Protein AF-A0A0V1KJE4-F1 (afdb_monomer_lite)

Foldseek 3Di:
DDDDFLLRVLCCCAPPVLVVVLVVCVDDPNDLVVLVVVLVVSVCVNCVSLVNNVLPFDSLLQCDCLLLPGSNHPRSSLSNVQVNLLVLLVQCVDPDPVSNVVSVVVCVVVVHDSDPPVSVVVSVVVNVVSLVVLCPDPLVVPSNVSHNDCVLSVVSPPPPRCRNPVSQSNCVSRVRHPQLCSVCVVHPDDNDDPVRVVVVPD

Structure (mmCIF, N/CA/C/O backbone):
data_AF-A0A0V1KJE4-F1
#
_entry.id   AF-A0A0V1KJE4-F1
#
loop_
_atom_site.group_PDB
_atom_site.id
_atom_site.type_symbol
_atom_site.label_atom_id
_atom_site.label_alt_id
_atom_site.label_comp_id
_atom_site.label_asym_id
_atom_site.label_entity_id
_atom_site.label_seq_id
_atom_site.pdbx_PDB_ins_code
_atom_site.Cartn_x
_atom_site.Cartn_y
_atom_site.Cartn_z
_atom_site.occupancy
_atom_site.B_iso_or_equiv
_atom_site.auth_seq_id
_atom_site.auth_comp_id
_atom_site.auth_asym_id
_atom_site.auth_atom_id
_atom_site.pdbx_PDB_model_num
ATOM 1 N N . MET A 1 1 ? 28.158 -10.357 2.793 1.00 42.16 1 MET A N 1
ATOM 2 C CA . MET A 1 1 ? 26.773 -10.685 2.379 1.00 42.16 1 MET A CA 1
ATOM 3 C C . MET A 1 1 ? 26.525 -10.113 0.990 1.00 42.16 1 MET A C 1
ATOM 5 O O . MET A 1 1 ? 26.876 -8.955 0.790 1.00 42.16 1 MET A O 1
ATOM 9 N N . PRO A 1 2 ? 25.980 -10.884 0.034 1.00 67.38 2 PRO A N 1
ATOM 10 C CA . PRO A 1 2 ? 25.619 -10.357 -1.281 1.00 67.38 2 PRO A CA 1
ATOM 11 C C . PRO A 1 2 ? 24.472 -9.328 -1.179 1.00 67.38 2 PRO A C 1
ATOM 13 O O . PRO A 1 2 ? 23.643 -9.427 -0.270 1.00 67.38 2 PRO A O 1
ATOM 16 N N . PRO A 1 3 ? 24.413 -8.331 -2.080 1.00 81.31 3 PRO A N 1
ATOM 17 C CA . PRO A 1 3 ? 23.385 -7.294 -2.049 1.00 81.31 3 PRO A CA 1
ATOM 18 C C . PRO A 1 3 ? 21.998 -7.863 -2.383 1.00 81.31 3 PRO A C 1
ATOM 20 O O . PRO A 1 3 ? 21.844 -8.652 -3.315 1.00 81.31 3 PRO A O 1
ATOM 23 N N . LEU A 1 4 ? 20.975 -7.429 -1.638 1.00 86.38 4 LEU A N 1
ATOM 24 C CA . LEU A 1 4 ? 19.585 -7.854 -1.844 1.00 86.38 4 LEU A CA 1
ATOM 25 C C . LEU A 1 4 ? 19.048 -7.427 -3.216 1.00 86.38 4 LEU A C 1
ATOM 27 O O . LEU A 1 4 ? 19.250 -6.284 -3.647 1.00 86.38 4 LEU A O 1
ATOM 31 N N . LYS A 1 5 ? 18.286 -8.319 -3.857 1.00 88.12 5 LYS A N 1
ATOM 32 C CA . LYS A 1 5 ? 17.622 -8.050 -5.140 1.00 88.12 5 LYS A CA 1
ATOM 33 C C . LYS A 1 5 ? 16.445 -7.078 -4.974 1.00 88.12 5 LYS A C 1
ATOM 35 O O . LYS A 1 5 ? 15.861 -7.004 -3.889 1.00 88.12 5 LYS A O 1
ATOM 40 N N . PRO A 1 6 ? 16.063 -6.338 -6.033 1.00 89.00 6 PRO A N 1
ATOM 41 C CA . PRO A 1 6 ? 14.936 -5.408 -5.991 1.00 89.00 6 PRO A CA 1
ATOM 42 C C . PRO A 1 6 ? 13.628 -6.049 -5.511 1.00 89.00 6 PRO A C 1
ATOM 44 O O . PRO A 1 6 ? 12.996 -5.490 -4.615 1.00 89.00 6 PRO A O 1
ATOM 47 N N . GLU A 1 7 ? 13.253 -7.233 -6.021 1.00 89.50 7 GLU A N 1
ATOM 48 C CA . GLU A 1 7 ? 12.038 -7.924 -5.565 1.00 89.50 7 GLU A CA 1
ATOM 49 C C . GLU A 1 7 ? 12.080 -8.253 -4.068 1.00 89.50 7 GLU A C 1
ATOM 51 O O . GLU A 1 7 ? 11.115 -7.997 -3.349 1.00 89.50 7 GLU A O 1
ATOM 56 N N . GLN A 1 8 ? 13.223 -8.736 -3.572 1.00 89.62 8 GLN A N 1
ATOM 57 C CA . GLN A 1 8 ? 13.404 -9.102 -2.168 1.00 89.62 8 GLN A CA 1
ATOM 58 C C . GLN A 1 8 ? 13.241 -7.880 -1.267 1.00 89.62 8 GLN A C 1
ATOM 60 O O . GLN A 1 8 ? 12.558 -7.945 -0.250 1.00 89.62 8 GLN A O 1
ATOM 65 N N . LYS A 1 9 ? 13.812 -6.739 -1.662 1.00 91.06 9 LYS A N 1
ATOM 66 C CA . LYS A 1 9 ? 13.665 -5.487 -0.916 1.00 91.06 9 LYS A CA 1
ATOM 67 C C . LYS A 1 9 ? 12.204 -5.019 -0.866 1.00 91.06 9 LYS A C 1
ATOM 69 O O . LYS A 1 9 ? 11.742 -4.626 0.201 1.00 91.06 9 LYS A O 1
ATOM 74 N N . VAL A 1 10 ? 11.460 -5.085 -1.977 1.00 91.19 10 VAL A N 1
ATOM 75 C CA . VAL A 1 10 ? 10.027 -4.717 -2.000 1.00 91.19 10 VAL A CA 1
ATOM 76 C C . VAL A 1 10 ? 9.205 -5.653 -1.113 1.00 91.19 10 VAL A C 1
ATOM 78 O O . VAL A 1 10 ? 8.351 -5.190 -0.355 1.00 91.19 10 VAL A O 1
ATOM 81 N N . VAL A 1 11 ? 9.493 -6.957 -1.150 1.00 91.38 11 VAL A N 1
ATOM 82 C CA . VAL A 1 11 ? 8.862 -7.935 -0.255 1.00 91.38 11 VAL A CA 1
ATOM 83 C C . VAL A 1 11 ? 9.152 -7.585 1.202 1.00 91.38 11 VAL A C 1
ATOM 85 O O . VAL A 1 11 ? 8.205 -7.483 1.973 1.00 91.38 11 VAL A O 1
ATOM 88 N N . LEU A 1 12 ? 10.410 -7.308 1.566 1.00 92.50 12 LEU A N 1
ATOM 89 C CA . LEU A 1 12 ? 10.783 -6.933 2.934 1.00 92.50 12 LEU A CA 1
ATOM 90 C C . LEU A 1 12 ? 10.065 -5.666 3.417 1.00 92.50 12 LEU A C 1
ATOM 92 O O . LEU A 1 12 ? 9.622 -5.608 4.568 1.00 92.50 12 LEU A O 1
ATOM 96 N N . ILE A 1 13 ? 9.916 -4.664 2.543 1.00 93.94 13 ILE A N 1
ATOM 97 C CA . ILE A 1 13 ? 9.155 -3.450 2.855 1.00 93.94 13 ILE A CA 1
ATOM 98 C C . ILE A 1 13 ? 7.710 -3.817 3.208 1.00 93.94 13 ILE A C 1
ATOM 100 O O . ILE A 1 13 ? 7.197 -3.402 4.247 1.00 93.94 13 ILE A O 1
ATOM 104 N N . ARG A 1 14 ? 7.066 -4.632 2.371 1.00 93.19 14 ARG A N 1
ATOM 105 C CA . ARG A 1 14 ? 5.663 -5.022 2.535 1.00 93.19 14 ARG A CA 1
ATOM 106 C C . ARG A 1 14 ? 5.422 -5.945 3.732 1.00 93.19 14 ARG A C 1
ATOM 108 O O . ARG A 1 14 ? 4.435 -5.755 4.434 1.00 93.19 14 ARG A O 1
ATOM 115 N N . SER A 1 15 ? 6.273 -6.949 3.950 1.00 92.81 15 SER A N 1
ATOM 116 C CA . SER A 1 15 ? 6.044 -8.007 4.946 1.00 92.81 15 SER A CA 1
ATOM 117 C C . SER A 1 15 ? 6.659 -7.729 6.315 1.00 92.81 15 SER A C 1
ATOM 119 O O . SER A 1 15 ? 6.212 -8.323 7.294 1.00 92.81 15 SER A O 1
ATOM 121 N N . HIS A 1 16 ? 7.658 -6.844 6.416 1.00 94.25 16 HIS A N 1
ATOM 122 C CA . HIS A 1 16 ? 8.346 -6.578 7.685 1.00 94.25 16 HIS A CA 1
ATOM 123 C C . HIS A 1 16 ? 8.376 -5.099 8.065 1.00 94.25 16 HIS A C 1
ATOM 125 O O . HIS A 1 16 ? 8.033 -4.771 9.199 1.00 94.25 16 HIS A O 1
ATOM 131 N N . LEU A 1 17 ? 8.765 -4.200 7.153 1.00 95.25 17 LEU A N 1
ATOM 132 C CA . LEU A 1 17 ? 8.902 -2.777 7.489 1.00 95.25 17 LEU A CA 1
ATOM 133 C C . LEU A 1 17 ? 7.543 -2.125 7.764 1.00 95.25 17 LEU A C 1
ATOM 135 O O . LEU A 1 17 ? 7.339 -1.575 8.843 1.00 95.25 17 LEU A O 1
ATOM 139 N N . ILE A 1 18 ? 6.614 -2.202 6.806 1.00 95.25 18 ILE A N 1
ATOM 140 C CA . ILE A 1 18 ? 5.291 -1.580 6.926 1.00 95.25 18 ILE A CA 1
ATOM 141 C C . ILE A 1 18 ? 4.536 -2.121 8.148 1.00 95.25 18 ILE A C 1
ATOM 143 O O . ILE A 1 18 ? 4.075 -1.295 8.930 1.00 95.25 18 ILE A O 1
ATOM 147 N N . PRO A 1 19 ? 4.462 -3.442 8.409 1.00 94.38 19 PRO A N 1
ATOM 148 C CA . PRO A 1 19 ? 3.802 -3.952 9.612 1.00 94.38 19 PRO A CA 1
ATOM 149 C C . PRO A 1 19 ? 4.413 -3.444 10.926 1.00 94.38 19 PRO A C 1
ATOM 151 O O . PRO A 1 19 ? 3.680 -3.139 11.866 1.00 94.38 19 PRO A O 1
ATOM 154 N N . ARG A 1 20 ? 5.744 -3.292 11.001 1.00 92.94 20 ARG A N 1
ATOM 155 C CA . ARG A 1 20 ? 6.407 -2.704 12.180 1.00 92.94 20 ARG A CA 1
ATOM 156 C C . ARG A 1 20 ? 6.037 -1.236 12.369 1.00 92.94 20 ARG A C 1
ATOM 158 O O . ARG A 1 20 ? 5.761 -0.823 13.492 1.00 92.94 20 ARG A O 1
ATOM 165 N N . LEU A 1 21 ? 6.000 -0.466 11.284 1.00 91.94 21 LEU A N 1
ATOM 166 C CA . LEU A 1 21 ? 5.568 0.931 11.327 1.00 91.94 21 LEU A CA 1
ATOM 167 C C . LEU A 1 21 ? 4.092 1.034 11.716 1.00 91.94 21 LEU A C 1
ATOM 169 O O . LEU A 1 21 ? 3.758 1.819 12.591 1.00 91.94 21 LEU A O 1
ATOM 173 N N . GLN A 1 22 ? 3.221 0.205 11.139 1.00 91.62 22 GLN A N 1
ATOM 174 C CA . GLN A 1 22 ? 1.806 0.127 11.512 1.00 91.62 22 GLN A CA 1
ATOM 175 C C . GLN A 1 22 ? 1.644 -0.080 13.019 1.00 91.62 22 GLN A C 1
ATOM 177 O O . GLN A 1 22 ? 0.933 0.685 13.659 1.00 91.62 22 GLN A O 1
ATOM 182 N N . PHE A 1 23 ? 2.386 -1.024 13.605 1.00 89.38 23 PHE A N 1
ATOM 183 C CA . PHE A 1 23 ? 2.380 -1.232 15.052 1.00 89.38 23 PHE A CA 1
ATOM 184 C C . PHE A 1 23 ? 2.802 0.020 15.841 1.00 89.38 23 PHE A C 1
ATOM 186 O O . PHE A 1 23 ? 2.132 0.391 16.801 1.00 89.38 23 PHE A O 1
ATOM 193 N N . GLN A 1 24 ? 3.863 0.717 15.424 1.00 87.44 24 GLN A N 1
ATOM 194 C CA . GLN A 1 24 ? 4.275 1.975 16.065 1.00 87.44 24 GLN A CA 1
ATOM 195 C C . GLN A 1 24 ? 3.184 3.053 15.967 1.00 87.44 24 GLN A C 1
ATOM 197 O O . GLN A 1 24 ? 2.894 3.732 16.951 1.00 87.44 24 GLN A O 1
ATOM 202 N N . PHE A 1 25 ? 2.524 3.154 14.812 1.00 86.69 25 PHE A N 1
ATOM 203 C CA . PHE A 1 25 ? 1.416 4.074 14.548 1.00 86.69 25 PHE A CA 1
ATOM 204 C C . PHE A 1 25 ? 0.086 3.681 15.229 1.00 86.69 25 PHE A C 1
ATOM 206 O O . PHE A 1 25 ? -0.899 4.404 15.095 1.00 86.69 25 PHE A O 1
ATOM 213 N N . LEU A 1 26 ? 0.030 2.584 15.992 1.00 80.75 26 LEU A N 1
ATOM 214 C CA . LEU A 1 26 ? -1.098 2.297 16.890 1.00 80.75 26 LEU A CA 1
ATOM 215 C C . LEU A 1 26 ? -0.956 2.990 18.253 1.00 80.75 26 LEU A C 1
ATOM 217 O O . LEU A 1 26 ? -1.946 3.122 18.974 1.00 80.75 26 LEU A O 1
ATOM 221 N N . THR A 1 27 ? 0.250 3.435 18.616 1.00 73.12 27 THR A N 1
ATOM 222 C CA . THR A 1 27 ? 0.503 4.117 19.894 1.00 73.12 27 THR A CA 1
ATOM 223 C C . THR A 1 27 ? 0.084 5.595 19.850 1.00 73.12 27 THR A C 1
ATOM 225 O O . THR A 1 27 ? -0.057 6.191 18.782 1.00 73.12 27 THR A O 1
ATOM 228 N N . ALA A 1 28 ? -0.192 6.174 21.023 1.00 55.31 28 ALA A N 1
ATOM 229 C CA . ALA A 1 28 ? -1.089 7.318 21.242 1.00 55.31 28 ALA A CA 1
ATOM 230 C C . ALA A 1 28 ? -0.717 8.677 20.592 1.00 55.31 28 ALA A C 1
ATOM 232 O O . ALA A 1 28 ? -1.477 9.631 20.743 1.00 55.31 28 ALA A O 1
ATOM 233 N N . GLU A 1 29 ? 0.364 8.775 19.814 1.00 58.84 29 GLU A N 1
ATOM 234 C CA . GLU A 1 29 ? 0.796 10.009 19.124 1.00 58.84 29 GLU A CA 1
ATOM 235 C C . GLU A 1 29 ? 0.975 9.846 17.603 1.00 58.84 29 GLU A C 1
ATOM 237 O O . GLU A 1 29 ? 1.780 10.527 16.947 1.00 58.84 29 GLU A O 1
ATOM 242 N N . ALA A 1 30 ? 0.229 8.913 17.022 1.00 63.91 30 ALA A N 1
ATOM 243 C CA . ALA A 1 30 ? 0.189 8.680 15.590 1.00 63.91 30 ALA A CA 1
ATOM 244 C C . ALA A 1 30 ? -0.546 9.812 14.851 1.00 63.91 30 ALA A C 1
ATOM 246 O O . ALA A 1 30 ? -1.755 9.767 14.633 1.00 63.91 30 ALA A O 1
ATOM 247 N N . ASP A 1 31 ? 0.201 10.841 14.455 1.00 78.56 31 ASP A N 1
ATOM 248 C CA . ASP A 1 31 ? -0.298 11.906 13.586 1.00 78.56 31 ASP A CA 1
ATOM 249 C C . ASP A 1 31 ? -0.386 11.418 12.128 1.00 78.56 31 ASP A C 1
ATOM 251 O O . ASP A 1 31 ? 0.579 10.895 11.559 1.00 78.56 31 ASP A O 1
ATOM 255 N N . SER A 1 32 ? -1.536 11.664 11.500 1.00 83.88 32 SER A N 1
ATOM 256 C CA . SER A 1 32 ? -1.761 11.524 10.058 1.00 83.88 32 SER A CA 1
ATOM 257 C C . SER A 1 32 ? -0.655 12.160 9.200 1.00 83.88 32 SER A C 1
ATOM 259 O O . SER A 1 32 ? -0.288 11.605 8.162 1.00 83.88 32 SER A O 1
ATOM 261 N N . ARG A 1 33 ? -0.059 13.279 9.640 1.00 89.06 33 ARG A N 1
ATOM 262 C CA . ARG A 1 33 ? 1.051 13.938 8.932 1.00 89.06 33 ARG A CA 1
ATOM 263 C C . ARG A 1 33 ? 2.327 13.105 8.982 1.00 89.06 33 ARG A C 1
ATOM 265 O O . ARG A 1 33 ? 2.975 12.934 7.952 1.00 89.06 33 ARG A O 1
ATOM 272 N N . LYS A 1 34 ? 2.661 12.540 10.150 1.00 90.25 34 LYS A N 1
ATOM 273 C CA . LYS A 1 34 ? 3.808 11.629 10.316 1.00 90.25 34 LYS A CA 1
ATOM 274 C C . LYS A 1 34 ? 3.622 10.371 9.462 1.00 90.25 34 LYS A C 1
ATOM 276 O O . LYS A 1 34 ? 4.560 9.950 8.790 1.00 90.25 34 LYS A O 1
ATOM 281 N N . ALA A 1 35 ? 2.407 9.819 9.428 1.00 91.88 35 ALA A N 1
ATOM 282 C CA . ALA A 1 35 ? 2.077 8.674 8.579 1.00 91.88 35 ALA A CA 1
ATOM 283 C C . ALA A 1 35 ? 2.211 9.004 7.083 1.00 91.88 35 ALA A C 1
ATOM 285 O O . ALA A 1 35 ? 2.800 8.227 6.338 1.00 91.88 35 ALA A O 1
ATOM 286 N N . SER A 1 36 ? 1.741 10.181 6.656 1.00 92.88 36 SER A N 1
ATOM 287 C CA . SER A 1 36 ? 1.866 10.659 5.272 1.00 92.88 36 SER A CA 1
ATOM 288 C C . SER A 1 36 ? 3.325 10.872 4.854 1.00 92.88 36 SER A C 1
ATOM 290 O O . SER A 1 36 ? 3.727 10.476 3.756 1.00 92.88 36 SER A O 1
ATOM 292 N N . LEU A 1 37 ? 4.147 11.433 5.748 1.00 94.12 37 LEU A N 1
ATOM 293 C CA . LEU A 1 37 ? 5.584 11.583 5.528 1.00 94.12 37 LEU A CA 1
ATOM 294 C C . LEU A 1 37 ? 6.271 10.218 5.391 1.00 94.12 37 LEU A C 1
ATOM 296 O O . LEU A 1 37 ? 7.025 10.013 4.441 1.00 94.12 37 LEU A O 1
ATOM 300 N N . ALA A 1 38 ? 5.973 9.272 6.286 1.00 93.94 38 ALA A N 1
ATOM 301 C CA . ALA A 1 38 ? 6.508 7.914 6.217 1.00 93.94 38 ALA A CA 1
ATOM 302 C C . ALA A 1 38 ? 6.092 7.201 4.918 1.00 93.94 38 ALA A C 1
ATOM 304 O O . ALA A 1 38 ? 6.942 6.642 4.227 1.00 93.94 38 ALA A O 1
ATOM 305 N N . ASP A 1 39 ? 4.815 7.298 4.533 1.00 94.94 39 ASP A N 1
ATOM 306 C CA . ASP A 1 39 ? 4.306 6.808 3.248 1.00 94.94 39 ASP A CA 1
ATOM 307 C C . ASP A 1 39 ? 5.088 7.426 2.068 1.00 94.94 39 ASP A C 1
ATOM 309 O O . ASP A 1 39 ? 5.463 6.726 1.125 1.00 94.94 39 ASP A O 1
ATOM 313 N N . SER A 1 40 ? 5.397 8.727 2.120 1.00 95.19 40 SER A N 1
ATOM 314 C CA . SER A 1 40 ? 6.194 9.410 1.092 1.00 95.19 40 SER A CA 1
ATOM 315 C C . SER A 1 40 ? 7.632 8.895 1.004 1.00 95.19 40 SER A C 1
ATOM 317 O O . SER A 1 40 ? 8.105 8.597 -0.095 1.00 95.19 40 SER A O 1
ATOM 319 N N . ILE A 1 41 ? 8.302 8.719 2.148 1.00 95.62 41 ILE A N 1
ATOM 320 C CA . ILE A 1 41 ? 9.672 8.190 2.227 1.00 95.62 41 ILE A CA 1
ATOM 321 C C . ILE A 1 41 ? 9.726 6.758 1.682 1.00 95.62 41 ILE A C 1
ATOM 323 O O . ILE A 1 41 ? 10.583 6.447 0.856 1.00 95.62 41 ILE A O 1
ATOM 327 N N . ILE A 1 42 ? 8.778 5.900 2.075 1.00 95.44 42 ILE A N 1
ATOM 328 C CA . ILE A 1 42 ? 8.700 4.510 1.601 1.00 95.44 42 ILE A CA 1
ATOM 329 C C . ILE A 1 42 ? 8.512 4.468 0.083 1.00 95.44 42 ILE A C 1
ATOM 331 O O . ILE A 1 42 ? 9.208 3.716 -0.606 1.00 95.44 42 ILE A O 1
ATOM 335 N N . ARG A 1 43 ? 7.607 5.290 -0.467 1.00 94.25 43 ARG A N 1
ATOM 336 C CA . ARG A 1 43 ? 7.425 5.388 -1.924 1.00 94.25 43 ARG A CA 1
ATOM 337 C C . ARG A 1 43 ? 8.691 5.892 -2.615 1.00 94.25 43 ARG A C 1
ATOM 339 O O . ARG A 1 43 ? 9.039 5.357 -3.663 1.00 94.25 43 ARG A O 1
ATOM 346 N N . GLY A 1 44 ? 9.379 6.882 -2.044 1.00 93.44 44 GLY A N 1
ATOM 347 C CA . GLY A 1 44 ? 10.657 7.395 -2.547 1.00 93.44 44 GLY A CA 1
ATOM 348 C C . GLY A 1 44 ? 11.718 6.298 -2.643 1.00 93.44 44 GLY A C 1
ATOM 349 O O . GLY A 1 44 ? 12.198 6.003 -3.737 1.00 93.44 44 GLY A O 1
ATOM 350 N N . ALA A 1 45 ? 11.976 5.601 -1.535 1.00 93.00 45 ALA A N 1
ATOM 351 C CA . ALA A 1 45 ? 12.919 4.484 -1.485 1.00 93.00 45 ALA A CA 1
ATOM 352 C C . ALA A 1 45 ? 12.534 3.352 -2.456 1.00 93.00 45 ALA A C 1
ATOM 354 O O . ALA A 1 45 ? 13.379 2.798 -3.160 1.00 93.00 45 ALA A O 1
ATOM 355 N N . THR A 1 46 ? 11.238 3.041 -2.566 1.00 93.19 46 THR A N 1
ATOM 356 C CA . THR A 1 46 ? 10.751 2.028 -3.514 1.00 93.19 46 THR A CA 1
ATOM 357 C C . THR A 1 46 ? 10.997 2.460 -4.965 1.00 93.19 46 THR A C 1
ATOM 359 O O . THR A 1 46 ? 11.432 1.650 -5.782 1.00 93.19 46 THR A O 1
ATOM 362 N N . LYS A 1 47 ? 10.785 3.740 -5.307 1.00 92.19 47 LYS A N 1
ATOM 363 C CA . LYS A 1 47 ? 11.079 4.285 -6.646 1.00 92.19 47 LYS A CA 1
ATOM 364 C C . LYS A 1 47 ? 12.565 4.216 -6.987 1.00 92.19 47 LYS A C 1
ATOM 366 O O . LYS A 1 47 ? 12.901 3.908 -8.134 1.00 92.19 47 LYS A O 1
ATOM 371 N N . GLU A 1 48 ? 13.439 4.483 -6.021 1.00 90.56 48 GLU A N 1
ATOM 372 C CA . GLU A 1 48 ? 14.889 4.350 -6.184 1.00 90.56 48 GLU A CA 1
ATOM 373 C C . GLU A 1 48 ? 15.284 2.898 -6.444 1.00 90.56 48 GLU A C 1
ATOM 375 O O . GLU A 1 48 ? 15.948 2.612 -7.437 1.00 90.56 48 GLU A O 1
ATOM 380 N N . MET A 1 49 ? 14.784 1.961 -5.634 1.00 89.50 49 MET A N 1
ATOM 381 C CA . MET A 1 49 ? 15.027 0.525 -5.810 1.00 89.50 49 MET A CA 1
ATOM 382 C C . MET A 1 49 ? 14.537 -0.016 -7.159 1.00 89.50 49 MET A C 1
ATOM 384 O O . MET A 1 49 ? 15.143 -0.927 -7.719 1.00 89.50 49 MET A O 1
ATOM 388 N N . LEU A 1 50 ? 13.447 0.545 -7.687 1.00 88.25 50 LEU A N 1
ATOM 389 C CA . LEU A 1 50 ? 12.881 0.194 -8.990 1.00 88.25 50 LEU A CA 1
ATOM 390 C C . LEU A 1 50 ? 13.541 0.940 -10.160 1.00 88.25 50 LEU A C 1
ATOM 392 O O . LEU A 1 50 ? 13.045 0.866 -11.285 1.00 88.25 50 LEU A O 1
ATOM 396 N N . HIS A 1 51 ? 14.600 1.722 -9.925 1.00 86.12 51 HIS A N 1
ATOM 397 C CA . HIS A 1 51 ? 15.227 2.589 -10.933 1.00 86.12 51 HIS A CA 1
ATOM 398 C C . HIS A 1 51 ? 14.188 3.419 -11.717 1.00 86.12 51 HIS A C 1
ATOM 400 O O . HIS A 1 51 ? 14.262 3.558 -12.944 1.00 86.12 51 HIS A O 1
ATOM 406 N N . SER A 1 52 ? 13.163 3.892 -11.005 1.00 79.31 52 SER A N 1
ATOM 407 C CA . SER A 1 52 ? 11.966 4.533 -11.560 1.00 79.31 52 SER A CA 1
ATOM 408 C C . SER A 1 52 ? 11.721 5.924 -10.976 1.00 79.31 52 SER A C 1
ATOM 410 O O . SER A 1 52 ? 10.693 6.534 -11.256 1.00 79.31 52 SER A O 1
ATOM 412 N N . ALA A 1 53 ? 12.680 6.463 -10.214 1.00 66.19 53 ALA A N 1
ATOM 413 C CA . ALA A 1 53 ? 12.627 7.825 -9.681 1.00 66.19 53 ALA A CA 1
ATOM 414 C C . ALA A 1 53 ? 12.392 8.880 -10.780 1.00 66.19 53 ALA A C 1
ATOM 416 O O . ALA A 1 53 ? 11.611 9.804 -10.582 1.00 66.19 53 ALA A O 1
ATOM 417 N N . LYS A 1 54 ? 12.984 8.689 -11.968 1.00 65.56 54 LYS A N 1
ATOM 418 C CA . LYS A 1 54 ? 12.776 9.559 -13.141 1.00 65.56 54 LYS A CA 1
ATOM 419 C C . LYS A 1 54 ? 11.522 9.221 -13.953 1.00 65.56 54 LYS A C 1
ATOM 421 O O . LYS A 1 54 ? 10.992 10.085 -14.631 1.00 65.56 54 LYS A O 1
ATOM 426 N N . ALA A 1 55 ? 11.047 7.979 -13.879 1.00 66.56 55 ALA A N 1
ATOM 427 C CA . ALA A 1 55 ? 9.985 7.456 -14.741 1.00 66.56 55 ALA A CA 1
ATOM 428 C C . ALA A 1 55 ? 8.565 7.826 -14.260 1.00 66.56 55 ALA A C 1
ATOM 430 O O . ALA A 1 55 ? 7.580 7.389 -14.836 1.00 66.56 55 ALA A O 1
ATOM 431 N N . GLY A 1 56 ? 8.442 8.607 -13.179 1.00 78.75 56 GLY A N 1
ATOM 432 C CA . GLY A 1 56 ? 7.173 9.230 -12.797 1.00 78.75 56 GLY A CA 1
ATOM 433 C C . GLY A 1 56 ? 6.037 8.258 -12.456 1.00 78.75 56 GLY A C 1
ATOM 434 O O . GLY A 1 56 ? 4.888 8.558 -12.773 1.00 78.75 56 GLY A O 1
ATOM 435 N N . ILE A 1 57 ? 6.321 7.111 -11.819 1.00 88.50 57 ILE A N 1
ATOM 436 C CA . ILE A 1 57 ? 5.277 6.152 -11.398 1.00 88.50 57 ILE A CA 1
ATOM 437 C C . ILE A 1 57 ? 4.254 6.847 -10.481 1.00 88.50 57 ILE A C 1
ATOM 439 O O . ILE A 1 57 ? 4.633 7.481 -9.479 1.00 88.50 57 ILE A O 1
ATOM 443 N N . CYS A 1 58 ? 2.971 6.689 -10.819 1.00 90.00 58 CYS A N 1
ATOM 444 C CA . CYS A 1 58 ? 1.820 7.172 -10.065 1.00 90.00 58 CYS A CA 1
ATOM 445 C C . CYS A 1 58 ? 1.870 6.665 -8.618 1.00 90.00 58 CYS A C 1
ATOM 447 O O . CYS A 1 58 ? 2.152 5.497 -8.356 1.00 90.00 58 CYS A O 1
ATOM 449 N N . THR A 1 59 ? 1.591 7.540 -7.653 1.00 91.88 59 THR A N 1
ATOM 450 C CA . THR A 1 59 ? 1.625 7.187 -6.226 1.00 91.88 59 THR A CA 1
ATOM 451 C C . THR A 1 59 ? 0.579 6.147 -5.849 1.00 91.88 59 THR A C 1
ATOM 453 O O . THR A 1 59 ? 0.844 5.325 -4.978 1.00 91.88 59 THR A O 1
ATOM 456 N N . ASP A 1 60 ? -0.578 6.156 -6.511 1.00 93.75 60 ASP A N 1
ATOM 457 C CA . ASP A 1 60 ? -1.667 5.229 -6.209 1.00 93.75 60 ASP A CA 1
ATOM 458 C C . ASP A 1 60 ? -1.314 3.780 -6.604 1.00 93.75 60 ASP A C 1
ATOM 460 O O . ASP A 1 60 ? -1.683 2.856 -5.886 1.00 93.75 60 ASP A O 1
ATOM 464 N N . PHE A 1 61 ? -0.483 3.569 -7.638 1.00 93.81 61 PHE A N 1
ATOM 465 C CA . PHE A 1 61 ? -0.021 2.237 -8.077 1.00 93.81 61 PHE A CA 1
ATOM 466 C C . PHE A 1 61 ? 0.631 1.411 -6.953 1.00 93.81 61 PHE A C 1
ATOM 468 O O . PHE A 1 61 ? 0.495 0.187 -6.902 1.00 93.81 61 PHE A O 1
ATOM 475 N N . PHE A 1 62 ? 1.325 2.077 -6.024 1.00 94.31 62 PHE A N 1
ATOM 476 C CA . PHE A 1 62 ? 1.995 1.416 -4.902 1.00 94.31 62 PHE A CA 1
ATOM 477 C C . PHE A 1 62 ? 1.008 0.740 -3.943 1.00 94.31 62 PHE A C 1
ATOM 479 O O . PHE A 1 62 ? 1.340 -0.292 -3.361 1.00 94.31 62 PHE A O 1
ATOM 486 N N . TYR A 1 63 ? -0.190 1.309 -3.803 1.00 94.62 63 TYR A N 1
ATOM 487 C CA . TYR A 1 63 ? -1.216 0.879 -2.851 1.00 94.62 63 TYR A CA 1
ATOM 488 C C . TYR A 1 63 ? -2.201 -0.136 -3.431 1.00 94.62 63 TYR A C 1
ATOM 490 O O . TYR A 1 63 ? -2.938 -0.785 -2.689 1.00 94.62 63 TYR A O 1
ATOM 498 N N . ILE A 1 64 ? -2.203 -0.309 -4.753 1.00 93.69 64 ILE A N 1
ATOM 499 C CA . ILE A 1 64 ? -3.043 -1.302 -5.419 1.00 93.69 64 ILE A CA 1
ATOM 500 C C . ILE A 1 64 ? -2.631 -2.711 -4.956 1.00 93.69 64 ILE A C 1
ATOM 502 O O . ILE A 1 64 ? -1.434 -3.016 -4.950 1.00 93.69 64 ILE A O 1
ATOM 506 N N . PRO A 1 65 ? -3.581 -3.590 -4.583 1.00 92.75 65 PRO A N 1
ATOM 507 C CA . PRO A 1 65 ? -3.270 -4.953 -4.164 1.00 92.75 65 PRO A CA 1
ATOM 508 C C . PRO A 1 65 ? -2.512 -5.75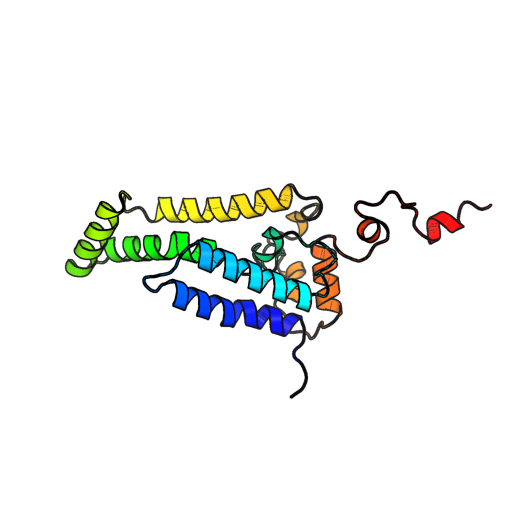8 -5.228 1.00 92.75 65 PRO A C 1
ATOM 510 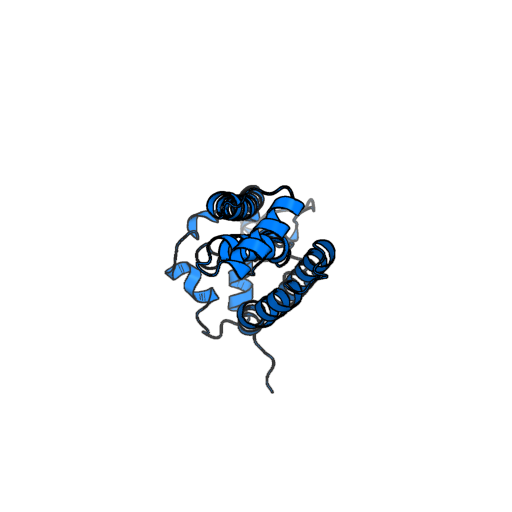O O . PRO A 1 65 ? -2.723 -5.597 -6.428 1.00 92.75 65 PRO A O 1
ATOM 513 N N . LEU A 1 66 ? -1.696 -6.715 -4.779 1.00 91.94 66 LEU A N 1
ATOM 514 C CA . LEU A 1 66 ? -0.948 -7.641 -5.651 1.00 91.94 66 LEU A CA 1
ATOM 515 C C . LEU A 1 66 ? -1.865 -8.442 -6.574 1.00 91.94 66 LEU A C 1
ATOM 517 O O . LEU A 1 66 ? -1.599 -8.596 -7.759 1.00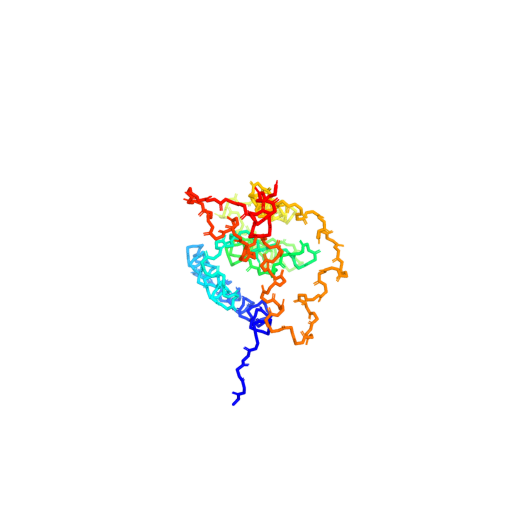 91.94 66 LEU A O 1
ATOM 521 N N . ARG A 1 67 ? -2.992 -8.917 -6.029 1.00 91.06 67 ARG A N 1
ATOM 522 C CA . ARG A 1 67 ? -4.016 -9.640 -6.796 1.00 91.06 67 ARG A CA 1
ATOM 523 C C . ARG A 1 67 ? -4.605 -8.814 -7.940 1.00 91.06 67 ARG A C 1
ATOM 525 O O . ARG A 1 67 ? -5.167 -9.396 -8.858 1.00 91.06 67 ARG A O 1
ATOM 532 N N . ASP A 1 68 ? -4.474 -7.492 -7.860 1.00 91.38 68 ASP A N 1
ATOM 533 C CA . ASP A 1 68 ? -4.975 -6.542 -8.839 1.00 91.38 68 ASP A CA 1
ATOM 534 C C . ASP A 1 68 ? -3.817 -5.915 -9.643 1.00 91.38 68 ASP A C 1
ATOM 536 O O . ASP A 1 68 ? -3.991 -4.919 -10.332 1.00 91.38 68 ASP A O 1
ATOM 540 N N . GLY A 1 69 ? -2.608 -6.483 -9.567 1.00 89.69 69 GLY A N 1
ATOM 541 C CA . GLY A 1 69 ? -1.457 -6.074 -10.372 1.00 89.69 69 GLY A CA 1
ATOM 542 C C . GLY A 1 69 ? -0.682 -4.857 -9.872 1.00 89.69 69 GLY A C 1
ATOM 543 O O . GLY A 1 69 ? 0.201 -4.390 -10.591 1.00 89.69 69 GLY A O 1
ATOM 544 N N . GLY A 1 70 ? -0.962 -4.362 -8.665 1.00 92.69 70 GLY A N 1
ATOM 545 C CA . GLY A 1 70 ? -0.163 -3.325 -8.008 1.00 92.69 70 GLY A CA 1
ATOM 546 C C . GLY A 1 70 ? 1.059 -3.857 -7.258 1.00 92.69 70 GLY A C 1
ATOM 547 O O . GLY A 1 70 ? 1.443 -5.015 -7.406 1.00 92.69 70 GLY A O 1
ATOM 548 N N . LEU A 1 71 ? 1.667 -3.021 -6.408 1.00 92.62 71 LEU A N 1
ATOM 549 C CA . LEU A 1 71 ? 2.773 -3.444 -5.526 1.00 92.62 71 LEU A CA 1
ATOM 550 C C . LEU A 1 71 ? 2.311 -3.933 -4.143 1.00 92.62 71 LEU A C 1
ATOM 552 O O . LEU A 1 71 ? 3.075 -4.594 -3.429 1.00 92.62 71 LEU A O 1
ATOM 556 N N . GLY A 1 72 ? 1.062 -3.645 -3.771 1.00 93.06 72 GLY A N 1
ATOM 557 C CA . GLY A 1 72 ? 0.447 -4.087 -2.523 1.00 93.06 72 GLY A CA 1
ATOM 558 C C . GLY A 1 72 ? 1.128 -3.542 -1.273 1.00 93.06 72 GLY A C 1
ATOM 559 O O . GLY A 1 72 ? 1.218 -4.260 -0.278 1.00 93.06 72 GLY A O 1
ATOM 560 N N . LEU A 1 73 ? 1.656 -2.318 -1.319 1.00 94.69 73 LEU A N 1
ATOM 561 C CA . LEU A 1 73 ? 2.093 -1.633 -0.108 1.00 94.69 73 LEU A CA 1
ATOM 562 C C . LEU A 1 73 ? 0.848 -1.178 0.658 1.00 94.69 73 LEU A C 1
ATOM 564 O O . LEU A 1 73 ? -0.049 -0.583 0.072 1.00 94.69 73 LEU A O 1
ATOM 568 N N . ASN A 1 74 ? 0.777 -1.440 1.961 1.00 93.19 74 ASN A N 1
ATOM 569 C CA . ASN A 1 74 ? -0.326 -0.926 2.773 1.00 93.19 74 ASN A CA 1
ATOM 570 C C . ASN A 1 74 ? -0.048 0.537 3.134 1.00 93.19 74 ASN A C 1
ATOM 572 O O . ASN A 1 74 ? 1.047 0.847 3.603 1.00 93.19 74 ASN A O 1
ATOM 576 N N . SER A 1 75 ? -1.032 1.423 2.959 1.00 93.31 75 SER A N 1
ATOM 577 C CA . SER A 1 75 ? -0.887 2.828 3.359 1.00 93.31 75 SER A CA 1
ATOM 578 C C . SER A 1 75 ? -0.872 2.966 4.880 1.00 93.31 75 SER A C 1
ATOM 580 O O . SER A 1 75 ? -1.755 2.459 5.581 1.00 93.31 75 SER A O 1
ATOM 582 N N . LEU A 1 76 ? 0.126 3.690 5.392 1.00 92.88 76 LEU A N 1
ATOM 583 C CA . LEU A 1 76 ? 0.193 4.068 6.803 1.00 92.88 76 LEU A CA 1
ATOM 584 C C . LEU A 1 76 ? -0.876 5.105 7.146 1.00 92.88 76 LEU A C 1
ATOM 586 O O . LEU A 1 76 ? -1.453 5.038 8.227 1.00 92.88 76 LEU A O 1
ATOM 590 N N . VAL A 1 77 ? -1.187 6.020 6.223 1.00 91.94 77 VAL A N 1
ATOM 591 C CA . VAL A 1 77 ? -2.299 6.970 6.387 1.00 91.94 77 VAL A CA 1
ATOM 592 C C . VAL A 1 77 ? -3.624 6.228 6.540 1.00 91.94 77 VAL A C 1
ATOM 594 O O . VAL A 1 77 ? -4.341 6.470 7.507 1.00 91.94 77 VAL A O 1
ATOM 597 N N . GLU A 1 78 ? -3.927 5.281 5.647 1.00 91.75 78 GLU A N 1
ATOM 598 C CA . GLU A 1 78 ? -5.121 4.434 5.779 1.00 91.75 78 GLU A CA 1
ATOM 599 C C . GLU A 1 78 ? -5.130 3.712 7.135 1.00 91.75 78 GLU A C 1
ATOM 601 O O . GLU A 1 78 ? -6.135 3.712 7.846 1.00 91.75 78 GLU A O 1
ATOM 606 N N . HIS A 1 79 ? -3.992 3.134 7.526 1.00 90.88 79 HIS A N 1
ATOM 607 C CA . HIS A 1 79 ? -3.871 2.429 8.795 1.00 90.88 79 HIS A CA 1
ATOM 608 C C . HIS A 1 79 ? -4.184 3.333 9.996 1.00 90.88 79 HIS A C 1
ATOM 610 O O . HIS A 1 79 ? -4.987 2.942 10.842 1.00 90.88 79 HIS A O 1
ATOM 616 N N . VAL A 1 80 ? -3.610 4.535 10.067 1.00 89.56 80 VAL A N 1
ATOM 617 C CA . VAL A 1 80 ? -3.840 5.478 11.176 1.00 89.56 80 VAL A CA 1
ATOM 618 C C . VAL A 1 80 ? -5.296 5.935 11.237 1.00 89.56 80 VAL A C 1
ATOM 620 O O . VAL A 1 80 ? -5.870 5.997 12.324 1.00 89.56 80 VAL A O 1
ATOM 623 N N . LEU A 1 81 ? -5.915 6.205 10.085 1.00 86.81 81 LEU A N 1
ATOM 624 C CA . LEU A 1 81 ? -7.296 6.685 10.017 1.00 86.81 81 LEU A CA 1
ATOM 625 C C . LEU A 1 81 ? -8.302 5.662 10.558 1.00 86.81 81 LEU A C 1
ATOM 627 O O . LEU A 1 81 ? -9.208 6.025 11.308 1.00 86.81 81 LEU A O 1
ATOM 631 N N . PHE A 1 82 ? -8.142 4.384 10.202 1.00 87.94 82 PHE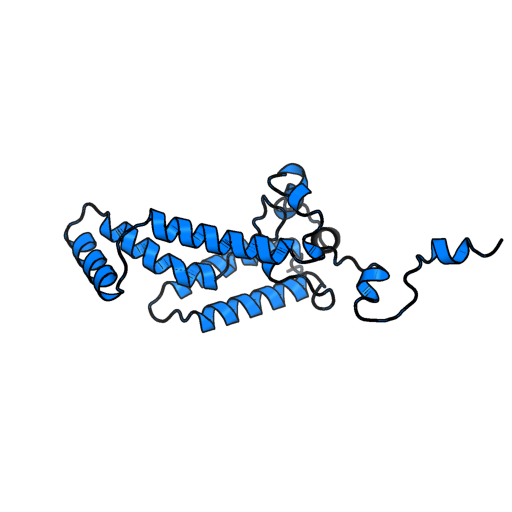 A N 1
ATOM 632 C CA . PHE A 1 82 ? -9.163 3.373 10.488 1.00 87.94 82 PHE A CA 1
ATOM 633 C C . PHE A 1 82 ? -8.842 2.475 11.686 1.00 87.94 82 PHE A C 1
ATOM 635 O O . PHE A 1 82 ? -9.763 2.016 12.363 1.00 87.94 82 PHE A O 1
ATOM 642 N N . SER A 1 83 ? -7.570 2.218 12.005 1.00 87.38 83 SER A N 1
ATOM 643 C CA . SER A 1 83 ? -7.224 1.145 12.955 1.00 87.38 83 SER A CA 1
ATOM 644 C C . SER A 1 83 ? -7.698 1.417 14.377 1.00 87.38 83 SER A C 1
ATOM 646 O O . SER A 1 83 ? -8.214 0.509 15.029 1.00 87.38 83 SER A O 1
ATOM 648 N N . ARG A 1 84 ? -7.605 2.669 14.845 1.00 82.56 84 ARG A N 1
ATOM 649 C CA . ARG A 1 84 ? -8.097 3.052 16.177 1.00 82.56 84 ARG A CA 1
ATOM 650 C C . ARG A 1 84 ? -9.614 2.905 16.284 1.00 82.56 84 ARG A C 1
ATOM 652 O O . ARG A 1 84 ? -10.103 2.350 17.264 1.00 82.56 84 ARG A O 1
ATOM 659 N N . GLN A 1 85 ? -10.352 3.362 15.272 1.00 83.88 85 GLN A N 1
ATOM 660 C CA . GLN A 1 85 ? -11.814 3.244 15.242 1.00 83.88 85 GLN A CA 1
ATOM 661 C C . GLN A 1 85 ? -12.246 1.777 15.201 1.00 83.88 85 GLN A C 1
ATOM 663 O O . GLN A 1 85 ? -13.077 1.351 15.998 1.00 83.88 85 GLN A O 1
ATOM 668 N N . MET A 1 86 ? -11.619 0.976 14.336 1.00 87.81 86 MET A N 1
ATOM 669 C CA . MET A 1 86 ? -11.866 -0.463 14.239 1.00 87.81 86 MET A CA 1
ATOM 670 C C . MET A 1 86 ? -11.598 -1.187 15.561 1.00 87.81 86 MET A C 1
ATOM 672 O O . MET A 1 86 ? -12.390 -2.040 15.960 1.00 87.81 86 MET A O 1
ATOM 676 N N . ALA A 1 87 ? -10.507 -0.851 16.254 1.00 87.75 87 ALA A N 1
ATOM 677 C CA . ALA A 1 87 ? -10.187 -1.425 17.557 1.00 87.75 87 ALA A CA 1
ATOM 678 C C . ALA A 1 87 ? -11.248 -1.065 18.609 1.00 87.75 87 ALA A C 1
ATOM 680 O O . ALA A 1 87 ? -11.757 -1.955 19.289 1.00 87.75 87 ALA A O 1
ATOM 681 N N . LEU A 1 88 ? -11.647 0.209 18.689 1.00 87.75 88 LEU A N 1
ATOM 682 C CA . LEU A 1 88 ? -12.711 0.662 19.590 1.00 87.75 88 LEU A CA 1
ATOM 683 C C . LEU A 1 88 ? -14.047 -0.035 19.292 1.00 87.75 88 LEU A C 1
ATOM 685 O O . LEU A 1 88 ? -14.694 -0.533 20.207 1.00 87.75 88 LEU A O 1
ATOM 689 N N . PHE A 1 89 ? -14.444 -0.150 18.023 1.00 89.19 89 PHE A N 1
ATOM 690 C CA . PHE A 1 89 ? -15.689 -0.826 17.640 1.00 89.19 89 PHE A CA 1
ATOM 691 C C . PHE A 1 89 ? -15.673 -2.325 17.939 1.00 89.19 89 PHE A C 1
ATOM 693 O O . PHE A 1 89 ? -16.703 -2.885 18.312 1.00 89.19 89 PHE A O 1
ATOM 700 N N . ARG A 1 90 ? -14.516 -2.986 17.823 1.00 90.31 90 ARG A N 1
ATOM 701 C CA . ARG A 1 90 ? -14.361 -4.382 18.259 1.00 90.31 90 ARG A CA 1
ATOM 702 C C . ARG A 1 90 ? -14.501 -4.509 19.774 1.00 90.31 90 ARG A C 1
ATOM 704 O O . ARG A 1 90 ? -15.239 -5.376 20.228 1.00 90.31 90 ARG A O 1
ATOM 711 N N . MET A 1 91 ? -13.872 -3.619 20.542 1.00 90.88 91 MET A N 1
ATOM 712 C CA . MET A 1 91 ? -13.992 -3.601 22.005 1.00 90.88 91 MET A CA 1
ATOM 713 C C . MET A 1 91 ? -15.425 -3.297 22.469 1.00 90.88 91 MET A C 1
ATOM 715 O O . MET A 1 91 ? -15.913 -3.937 23.394 1.00 90.88 91 MET A O 1
ATOM 719 N N . ALA A 1 92 ? -16.153 -2.421 21.772 1.00 90.94 92 ALA A N 1
ATOM 720 C CA . ALA A 1 92 ? -17.564 -2.135 22.049 1.00 90.94 92 ALA A CA 1
ATOM 721 C C . ALA A 1 92 ? -18.502 -3.335 21.792 1.00 90.94 92 ALA A C 1
ATOM 723 O O . ALA A 1 92 ? -19.622 -3.374 22.304 1.00 90.94 92 ALA A O 1
ATOM 724 N N . ARG A 1 93 ? -18.052 -4.322 21.005 1.00 89.81 93 ARG A N 1
ATOM 725 C CA . ARG A 1 93 ? -18.753 -5.593 20.756 1.00 89.81 93 ARG A CA 1
ATOM 726 C C . ARG A 1 93 ? -18.262 -6.737 21.646 1.00 89.81 93 ARG A C 1
ATOM 728 O O . ARG A 1 93 ? -18.749 -7.852 21.485 1.00 89.81 93 ARG A O 1
ATOM 735 N N . SER A 1 94 ? -17.311 -6.482 22.546 1.00 91.56 94 SER A N 1
ATOM 736 C CA . SER A 1 94 ? -16.839 -7.478 23.507 1.00 91.56 94 SER A CA 1
ATOM 737 C C . SER A 1 94 ? -17.964 -7.891 24.459 1.00 91.56 94 SER A C 1
ATOM 739 O O . SER A 1 94 ? -18.833 -7.083 24.800 1.00 91.56 94 SER A O 1
ATOM 741 N N . ASN A 1 95 ? -17.921 -9.147 24.907 1.00 94.00 95 ASN A N 1
ATOM 742 C CA . ASN A 1 95 ? -18.813 -9.652 25.952 1.00 94.00 95 ASN A CA 1
ATOM 743 C C . ASN A 1 95 ? -18.416 -9.139 27.344 1.00 94.00 95 ASN A C 1
ATOM 745 O O . ASN A 1 95 ? -19.250 -9.144 28.244 1.00 94.00 95 ASN A O 1
ATOM 749 N N . ASP A 1 96 ? -17.168 -8.690 27.520 1.00 95.69 96 ASP A N 1
ATOM 750 C CA . ASP A 1 96 ? -16.695 -8.118 28.779 1.00 95.69 96 ASP A CA 1
ATOM 751 C C . ASP A 1 96 ? -17.320 -6.725 29.025 1.00 95.69 96 ASP A C 1
ATOM 753 O O . ASP A 1 96 ? -17.073 -5.800 28.236 1.00 95.69 96 ASP A O 1
ATOM 757 N N . PRO A 1 97 ? -18.103 -6.536 30.108 1.00 94.00 97 PRO A N 1
ATOM 758 C CA . PRO A 1 97 ? -18.791 -5.275 30.385 1.00 94.00 97 PRO A CA 1
ATOM 759 C C . PRO A 1 97 ? -17.846 -4.083 30.572 1.00 94.00 97 PRO A C 1
ATOM 761 O O . PRO A 1 97 ? -18.193 -2.960 30.195 1.00 94.00 97 PRO A O 1
ATOM 764 N N . ILE A 1 98 ? -16.652 -4.312 31.130 1.00 95.06 98 ILE A N 1
ATOM 765 C CA . ILE A 1 98 ? -15.673 -3.255 31.418 1.00 95.06 98 ILE A CA 1
ATOM 766 C C . ILE A 1 98 ? -15.050 -2.749 30.115 1.00 95.06 98 ILE A C 1
ATOM 768 O O . ILE A 1 98 ? -15.110 -1.561 29.807 1.00 95.06 98 ILE A O 1
ATOM 772 N N . THR A 1 99 ? -14.517 -3.651 29.294 1.00 93.75 99 THR A N 1
ATOM 773 C CA . THR A 1 99 ? -13.955 -3.322 27.978 1.00 93.75 99 THR A CA 1
ATOM 774 C C . THR A 1 99 ? -14.986 -2.617 27.099 1.00 93.75 99 THR A C 1
ATOM 776 O O . THR A 1 99 ? -14.675 -1.627 26.430 1.00 93.75 99 THR A O 1
ATOM 779 N N . LYS A 1 100 ? -16.234 -3.096 27.128 1.00 94.62 100 LYS A N 1
ATOM 780 C CA . LYS A 1 100 ? -17.337 -2.504 26.373 1.00 94.62 100 LYS A CA 1
ATOM 781 C C . LYS A 1 100 ? -17.648 -1.078 26.824 1.00 94.62 100 LYS A C 1
ATOM 783 O O . LYS A 1 100 ? -17.787 -0.202 25.970 1.00 94.62 100 LYS A O 1
ATOM 788 N N . SER A 1 101 ? -17.746 -0.827 28.130 1.00 92.50 101 SER A N 1
ATOM 789 C CA . SER A 1 101 ? -18.058 0.509 28.656 1.00 92.50 101 SER A CA 1
ATOM 790 C C . SER A 1 101 ? -16.948 1.519 28.345 1.00 92.50 101 SER A C 1
ATOM 792 O O . SER A 1 101 ? -17.240 2.611 27.855 1.00 92.50 101 SER A O 1
ATOM 794 N N . ILE A 1 102 ? -15.679 1.123 28.506 1.00 92.62 102 ILE A N 1
ATOM 795 C CA . ILE A 1 102 ? -14.513 1.949 28.157 1.00 92.62 102 ILE A CA 1
ATOM 796 C C . ILE A 1 102 ? -14.520 2.292 26.663 1.00 92.62 102 ILE A C 1
ATOM 798 O O . ILE A 1 102 ? -14.328 3.448 26.281 1.00 92.62 102 ILE A O 1
ATOM 802 N N . ALA A 1 103 ? -14.764 1.309 25.796 1.00 91.56 103 ALA A N 1
ATOM 803 C CA . ALA A 1 103 ? -14.801 1.539 24.357 1.00 91.56 103 ALA A CA 1
ATOM 804 C C . ALA A 1 103 ? -15.924 2.503 23.953 1.00 91.56 103 ALA A C 1
ATOM 806 O O . ALA A 1 103 ? -15.676 3.450 23.205 1.00 91.56 103 ALA A O 1
ATOM 807 N N . LEU A 1 104 ? -17.139 2.296 24.474 1.00 90.50 104 LEU A N 1
ATOM 808 C CA . LEU A 1 104 ? -18.284 3.170 24.210 1.00 90.50 104 LEU A CA 1
ATOM 809 C C . LEU A 1 104 ? -18.024 4.607 24.675 1.00 90.50 104 LEU A C 1
ATOM 811 O O . LEU A 1 104 ? -18.344 5.535 23.934 1.00 90.50 104 LEU A O 1
ATOM 815 N N . PHE A 1 105 ? -17.377 4.794 25.829 1.00 90.50 105 PHE A N 1
ATOM 816 C CA . PHE A 1 105 ? -16.980 6.115 26.322 1.00 90.50 105 PHE A CA 1
ATOM 817 C C . PHE A 1 105 ? -16.095 6.870 25.315 1.00 90.50 105 PHE A C 1
ATOM 819 O O . PHE A 1 105 ? -16.380 8.016 24.962 1.00 90.50 105 PHE A O 1
ATOM 826 N N . PHE A 1 106 ? -15.043 6.227 24.795 1.00 87.38 106 PHE A N 1
ATOM 827 C CA . PHE A 1 106 ? -14.154 6.860 23.813 1.00 87.38 106 PHE A CA 1
ATOM 828 C C . PHE A 1 106 ? -14.831 7.109 22.460 1.00 87.38 106 PHE A C 1
ATOM 830 O O . PHE A 1 106 ? -14.547 8.119 21.816 1.00 87.38 106 PHE A O 1
ATOM 837 N N . ILE A 1 107 ? -15.728 6.217 22.035 1.00 86.62 107 ILE A N 1
ATOM 838 C CA . ILE A 1 107 ? -16.496 6.362 20.790 1.00 86.62 107 ILE A CA 1
ATOM 839 C C . ILE A 1 107 ? -17.439 7.570 20.870 1.00 86.62 107 ILE A C 1
ATOM 841 O O . ILE A 1 107 ? -17.421 8.418 19.976 1.00 86.62 107 ILE A O 1
ATOM 845 N N . GLN A 1 108 ? -18.199 7.687 21.965 1.00 85.56 108 GLN A N 1
ATOM 846 C CA . GLN A 1 108 ? -19.127 8.797 22.209 1.00 85.56 108 GLN A CA 1
ATOM 847 C C . GLN A 1 108 ? -18.394 10.139 22.274 1.00 85.56 108 GLN A C 1
ATOM 849 O O . GLN A 1 108 ? -18.816 11.108 21.646 1.00 85.56 108 GLN A O 1
ATOM 854 N N . ARG A 1 109 ? -17.249 10.191 22.966 1.00 82.62 109 ARG A N 1
ATOM 855 C CA . ARG A 1 109 ? -16.422 11.404 23.052 1.00 82.62 109 ARG A CA 1
ATOM 856 C C . ARG A 1 109 ? -15.834 11.824 21.701 1.00 82.62 109 ARG A C 1
ATOM 858 O O . ARG A 1 109 ? -15.597 13.007 21.481 1.00 82.62 109 ARG A O 1
ATOM 865 N N . GLY A 1 110 ? -15.607 10.868 20.803 1.00 74.00 110 GLY A N 1
ATOM 866 C CA . GLY A 1 110 ? -15.180 11.113 19.425 1.00 74.00 110 GLY A CA 1
ATOM 867 C C . GLY A 1 110 ? -16.315 11.474 18.461 1.00 74.00 110 GLY A C 1
ATOM 868 O O . GLY A 1 110 ? -16.064 11.539 17.260 1.00 74.00 110 GLY A O 1
ATOM 869 N N . GLY A 1 111 ? -17.555 11.642 18.942 1.00 74.44 111 GLY A N 1
ATOM 870 C CA . GLY A 1 111 ? -18.719 11.974 18.110 1.00 74.44 111 GLY A CA 1
ATOM 871 C C . GLY A 1 111 ? -19.076 10.906 17.070 1.00 74.44 111 GLY A C 1
ATOM 872 O O . GLY A 1 111 ? -19.768 11.197 16.100 1.00 74.44 111 GLY A O 1
ATOM 873 N N . SER A 1 112 ? -18.576 9.679 17.234 1.00 68.50 112 SER A N 1
ATOM 874 C CA . SER A 1 112 ? -18.774 8.585 16.282 1.00 68.50 112 SER A CA 1
ATOM 875 C C . SER A 1 112 ? -19.846 7.627 16.791 1.00 68.50 112 SER A C 1
ATOM 877 O O . SER A 1 112 ? -19.917 7.347 17.986 1.00 68.50 112 SER A O 1
ATOM 879 N N . THR A 1 113 ? -20.662 7.070 15.899 1.00 69.94 113 THR A N 1
ATOM 880 C CA . THR A 1 113 ? -21.543 5.948 16.244 1.00 69.94 113 THR A CA 1
ATOM 881 C C . THR A 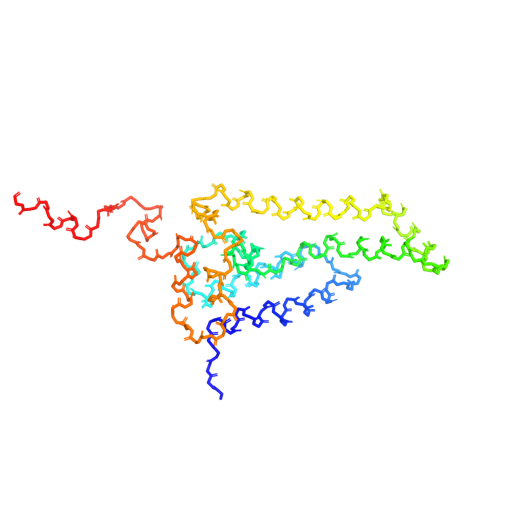1 113 ? -20.774 4.626 16.115 1.00 69.94 113 THR A C 1
ATOM 883 O O . THR A 1 113 ? -19.952 4.480 15.205 1.00 69.94 113 THR A O 1
ATOM 886 N N . PRO A 1 114 ? -20.979 3.653 17.023 1.00 66.44 114 PRO A N 1
ATOM 887 C CA . PRO A 1 114 ? -20.292 2.369 16.966 1.00 66.44 114 PRO A CA 1
ATOM 888 C C . PRO A 1 114 ? -20.841 1.501 15.830 1.00 66.44 114 PRO A C 1
ATOM 890 O O . PRO A 1 114 ? -21.687 0.639 16.060 1.00 66.44 114 PRO A O 1
ATOM 893 N N . ASP A 1 115 ? -20.341 1.693 14.608 1.00 79.50 115 ASP A N 1
ATOM 894 C CA . ASP A 1 115 ? -20.656 0.804 13.491 1.00 79.50 115 ASP A CA 1
ATOM 895 C C . ASP A 1 115 ? -19.411 0.372 12.703 1.00 79.50 115 ASP A C 1
ATOM 897 O O . ASP A 1 115 ? -18.813 1.106 11.909 1.00 79.50 115 ASP A O 1
ATOM 901 N N . LEU A 1 116 ? -19.056 -0.899 12.904 1.00 78.50 116 LEU A N 1
ATOM 902 C CA . LEU A 1 116 ? -17.975 -1.566 12.190 1.00 78.50 116 LEU A CA 1
ATOM 903 C C . LEU A 1 116 ? -18.257 -1.653 10.680 1.00 78.50 116 LEU A C 1
ATOM 905 O O . LEU A 1 116 ? -17.315 -1.603 9.892 1.00 78.50 116 LEU A O 1
ATOM 909 N N . LYS A 1 117 ? -19.529 -1.767 10.270 1.00 82.31 117 LYS A N 1
ATOM 910 C CA . LYS A 1 117 ? -19.920 -1.808 8.855 1.00 82.31 117 LYS A CA 1
ATOM 911 C C . LYS A 1 117 ? -19.683 -0.460 8.190 1.00 82.31 117 LYS A C 1
ATOM 913 O O . LYS A 1 117 ? -19.110 -0.434 7.108 1.00 82.31 117 LYS A O 1
ATOM 918 N N . VAL A 1 118 ? -20.055 0.642 8.843 1.00 83.88 118 VAL A N 1
ATOM 919 C CA . VAL A 1 118 ? -19.855 2.001 8.309 1.00 83.88 118 VAL A CA 1
ATOM 920 C C . VAL A 1 118 ? -18.373 2.309 8.140 1.00 83.88 118 VAL A C 1
ATOM 922 O O . VAL A 1 118 ? -17.955 2.729 7.065 1.00 83.88 118 VAL A O 1
ATOM 925 N N . SER A 1 119 ? -17.550 2.056 9.158 1.00 83.38 119 SER A N 1
ATOM 926 C CA . SER A 1 119 ? -16.119 2.370 9.059 1.00 83.38 119 SER A CA 1
ATOM 927 C C . SER A 1 119 ? -15.364 1.375 8.158 1.00 83.38 119 SER A C 1
ATOM 929 O O . SER A 1 119 ? -14.469 1.776 7.415 1.00 83.38 119 SER A O 1
ATOM 931 N N . GLY A 1 120 ? -15.810 0.114 8.076 1.00 86.25 120 GLY A N 1
ATOM 932 C CA . GLY A 1 120 ? -15.350 -0.826 7.046 1.00 86.25 120 GLY A CA 1
ATOM 933 C C . GLY A 1 120 ? -15.717 -0.389 5.619 1.00 86.25 120 GLY A C 1
ATOM 934 O O . GLY A 1 120 ? -14.882 -0.460 4.717 1.00 86.25 120 GLY A O 1
ATOM 935 N N . ALA A 1 121 ? -16.932 0.124 5.410 1.00 88.56 121 ALA A N 1
ATOM 936 C CA . ALA A 1 121 ? -17.355 0.696 4.133 1.00 88.56 121 ALA A CA 1
ATOM 937 C C . ALA A 1 121 ? -16.552 1.959 3.789 1.00 88.56 121 ALA A C 1
ATOM 939 O O . ALA A 1 121 ? -16.112 2.106 2.654 1.00 88.56 121 ALA A O 1
ATOM 940 N N . ALA A 1 122 ? -16.274 2.829 4.764 1.00 89.00 122 ALA A N 1
ATOM 941 C CA . ALA A 1 122 ? -15.429 4.006 4.571 1.00 89.00 122 ALA A CA 1
ATOM 942 C C . ALA A 1 122 ? -13.990 3.629 4.176 1.00 89.00 122 ALA A C 1
ATOM 944 O O . ALA A 1 122 ? -13.416 4.245 3.277 1.00 89.00 122 ALA A O 1
ATOM 945 N N . GLN A 1 123 ? -13.423 2.579 4.781 1.00 90.31 123 GLN A N 1
ATOM 946 C CA . GLN A 1 123 ? -12.122 2.039 4.380 1.00 90.31 123 GLN A CA 1
ATOM 947 C C . GLN A 1 123 ? -12.149 1.493 2.945 1.00 90.31 123 GLN A C 1
ATOM 949 O O . GLN A 1 123 ? -11.218 1.724 2.171 1.00 90.31 123 GLN A O 1
ATOM 954 N N . LEU A 1 124 ? -13.223 0.797 2.563 1.00 90.94 124 LEU A N 1
ATOM 955 C CA . LEU A 1 124 ? -13.403 0.316 1.194 1.00 90.94 124 LEU A CA 1
ATOM 956 C C . LEU A 1 124 ? -13.495 1.480 0.199 1.00 90.94 124 LEU A C 1
ATOM 958 O O . LEU A 1 124 ? -12.813 1.454 -0.822 1.00 90.94 124 LEU A O 1
ATOM 962 N N . VAL A 1 125 ? -14.269 2.521 0.519 1.00 92.56 125 VAL A N 1
ATOM 963 C CA . VAL A 1 125 ? -14.379 3.747 -0.287 1.00 92.56 125 VAL A CA 1
ATOM 964 C C . VAL A 1 125 ? -13.023 4.441 -0.413 1.00 92.56 125 VAL A C 1
ATOM 966 O O . VAL A 1 125 ? -12.649 4.847 -1.508 1.00 92.56 125 VAL A O 1
ATOM 969 N N . PHE A 1 126 ? -12.232 4.519 0.662 1.00 91.06 126 PHE A N 1
ATOM 970 C CA . PHE A 1 126 ? -10.880 5.083 0.613 1.00 91.06 126 PHE A CA 1
ATOM 971 C C . PHE A 1 126 ? -9.991 4.356 -0.408 1.00 91.06 126 PHE A C 1
ATOM 973 O O . PHE A 1 126 ? -9.334 4.993 -1.238 1.00 91.06 126 PHE A O 1
ATOM 980 N N . ARG A 1 127 ? -10.007 3.017 -0.391 1.00 91.12 127 ARG A N 1
ATOM 981 C CA . ARG A 1 127 ? -9.270 2.191 -1.361 1.00 91.12 127 ARG A CA 1
ATOM 982 C C . ARG A 1 127 ? -9.825 2.335 -2.776 1.00 91.12 127 ARG A C 1
ATOM 984 O O . ARG A 1 127 ? -9.048 2.432 -3.722 1.00 91.12 127 ARG A O 1
ATOM 991 N N . GLN A 1 128 ? -11.145 2.403 -2.923 1.00 91.56 128 GLN A N 1
ATOM 992 C CA . GLN A 1 128 ? -11.792 2.595 -4.218 1.00 91.56 128 GLN A CA 1
ATOM 993 C C . GLN A 1 128 ? -11.420 3.946 -4.836 1.00 91.56 128 GLN A C 1
ATOM 995 O O . GLN A 1 128 ? -11.091 4.000 -6.015 1.00 91.56 128 GLN A O 1
ATOM 1000 N N . ASN A 1 129 ? -11.363 5.010 -4.034 1.00 92.50 129 ASN A N 1
ATOM 1001 C CA . ASN A 1 129 ? -10.922 6.332 -4.479 1.00 92.50 129 ASN A CA 1
ATOM 1002 C C . ASN A 1 129 ? -9.461 6.312 -4.954 1.00 92.50 129 ASN A C 1
ATOM 1004 O O . ASN A 1 129 ? -9.113 6.997 -5.913 1.00 92.50 129 ASN A O 1
ATOM 1008 N N . CYS A 1 130 ? -8.593 5.528 -4.305 1.00 91.06 130 CYS A N 1
ATOM 1009 C CA . CYS A 1 130 ? -7.212 5.322 -4.752 1.00 91.06 130 CYS A CA 1
ATOM 1010 C C . CYS A 1 130 ? -7.158 4.647 -6.132 1.00 91.06 130 CYS A C 1
ATOM 1012 O O . CYS A 1 130 ? -6.472 5.135 -7.032 1.00 91.06 130 CYS A O 1
ATOM 1014 N N . LEU A 1 131 ? -7.942 3.584 -6.327 1.00 91.25 131 LEU A N 1
ATOM 1015 C CA . LEU A 1 131 ? -8.060 2.907 -7.620 1.00 91.25 131 LEU A CA 1
ATOM 1016 C C . LEU A 1 131 ? -8.644 3.818 -8.699 1.00 91.25 131 LEU A C 1
ATOM 1018 O O . LEU A 1 131 ? -8.156 3.834 -9.826 1.00 91.25 131 LEU A O 1
ATOM 1022 N N . GLU A 1 132 ? -9.662 4.603 -8.361 1.00 92.12 132 GLU A N 1
ATOM 1023 C CA . GLU A 1 132 ? -10.292 5.526 -9.294 1.00 92.12 132 GLU A CA 1
ATOM 1024 C C . GLU A 1 132 ? -9.305 6.603 -9.753 1.00 92.12 132 GLU A C 1
ATOM 1026 O O . GLU A 1 132 ? -9.144 6.811 -10.958 1.00 92.12 132 GLU A O 1
ATOM 1031 N N . ARG A 1 133 ? -8.572 7.230 -8.821 1.00 93.19 133 ARG A N 1
ATOM 1032 C CA . ARG A 1 133 ? -7.510 8.186 -9.163 1.00 93.19 133 ARG A CA 1
ATOM 1033 C C . ARG A 1 133 ? -6.464 7.563 -10.077 1.00 93.19 133 ARG A C 1
ATOM 1035 O O . ARG A 1 133 ? -6.119 8.178 -11.081 1.00 93.19 133 ARG A O 1
ATOM 1042 N N . PHE A 1 134 ? -6.016 6.342 -9.781 1.00 92.81 134 PHE A N 1
ATOM 1043 C CA . PHE A 1 134 ? -5.082 5.624 -10.644 1.00 92.81 134 PHE A CA 1
ATOM 1044 C C . PHE A 1 134 ? -5.660 5.381 -12.044 1.00 92.81 134 PHE A C 1
ATOM 1046 O O . PHE A 1 134 ? -4.990 5.666 -13.036 1.00 92.81 134 PHE A O 1
ATOM 1053 N N . SER A 1 135 ? -6.912 4.928 -12.137 1.00 90.94 135 SER A N 1
ATOM 1054 C CA . SER A 1 135 ? -7.582 4.621 -13.408 1.00 90.94 135 SER A CA 1
ATOM 1055 C C . SER A 1 135 ? -7.765 5.838 -14.319 1.00 90.94 135 SER A C 1
ATOM 1057 O O . SER A 1 135 ? -7.787 5.693 -15.536 1.00 90.94 135 SER A O 1
ATOM 1059 N N . ARG A 1 136 ? -7.856 7.042 -13.738 1.00 91.38 136 ARG A N 1
ATOM 1060 C CA . ARG A 1 136 ? -7.920 8.311 -14.478 1.00 91.38 136 ARG A CA 1
ATOM 1061 C C . ARG A 1 136 ? -6.559 8.739 -15.034 1.00 91.38 136 ARG A C 1
ATOM 1063 O O . ARG A 1 136 ? -6.496 9.642 -15.863 1.00 91.38 136 ARG A O 1
ATOM 1070 N N . THR A 1 137 ? -5.462 8.132 -14.577 1.00 90.62 137 THR A N 1
ATOM 1071 C CA . THR A 1 137 ? -4.131 8.391 -15.134 1.00 90.62 137 THR A CA 1
ATOM 1072 C C . THR A 1 137 ? -3.898 7.568 -16.395 1.00 90.62 137 THR A C 1
ATOM 1074 O O . THR A 1 137 ? -4.400 6.454 -16.520 1.00 90.62 137 THR A O 1
ATOM 1077 N N . TYR A 1 138 ? -3.043 8.058 -17.296 1.00 88.12 138 TYR A N 1
ATOM 1078 C CA . TYR A 1 138 ? -2.635 7.276 -18.467 1.00 88.12 138 TYR A CA 1
ATOM 1079 C C . TYR A 1 138 ? -1.959 5.946 -18.078 1.00 88.12 138 TYR A C 1
ATOM 1081 O O . TYR A 1 138 ? -2.115 4.966 -18.798 1.00 88.12 138 TYR A O 1
ATOM 1089 N N . GLN A 1 139 ? -1.272 5.885 -16.925 1.00 90.00 139 GLN A N 1
ATOM 1090 C CA . GLN A 1 139 ? -0.646 4.663 -16.389 1.00 90.00 139 GLN A CA 1
ATOM 1091 C C . GLN A 1 139 ? -1.675 3.621 -15.939 1.00 90.00 139 GLN A C 1
ATOM 1093 O O . GLN A 1 139 ? -1.346 2.444 -15.838 1.00 90.00 139 GLN A O 1
ATOM 1098 N N . GLY A 1 140 ? -2.912 4.049 -15.671 1.00 88.81 140 GLY A N 1
ATOM 1099 C CA . GLY A 1 140 ? -4.036 3.173 -15.358 1.00 88.81 140 GLY A CA 1
ATOM 1100 C C . GLY A 1 140 ? -4.694 2.544 -16.587 1.00 88.81 140 GLY A C 1
ATOM 1101 O O . GLY A 1 140 ? -5.567 1.687 -16.438 1.00 88.81 140 GLY A O 1
ATOM 1102 N N . THR A 1 141 ? -4.285 2.928 -17.800 1.00 89.19 141 THR A N 1
ATOM 1103 C CA . THR A 1 141 ? -4.810 2.345 -19.042 1.00 89.19 141 THR A CA 1
ATOM 1104 C C . THR A 1 141 ? -4.482 0.854 -19.099 1.00 89.19 141 THR A C 1
ATOM 1106 O O . THR A 1 141 ? -3.355 0.453 -18.831 1.00 89.19 141 THR A O 1
ATOM 1109 N N . GLY A 1 142 ? -5.467 0.010 -19.415 1.00 84.75 142 GLY A N 1
ATOM 1110 C CA . GLY A 1 142 ? -5.273 -1.446 -19.486 1.00 84.75 142 GLY A CA 1
ATOM 1111 C C . GLY A 1 142 ? -5.099 -2.142 -18.129 1.00 84.75 142 GLY A C 1
ATOM 1112 O O . GLY A 1 142 ? -5.067 -3.366 -18.073 1.00 84.75 142 GLY A O 1
ATOM 1113 N N . TRP A 1 143 ? -5.076 -1.412 -17.005 1.00 88.31 143 TRP A N 1
ATOM 1114 C CA . TRP A 1 143 ? -4.892 -2.015 -15.679 1.00 88.31 143 TRP A CA 1
ATOM 1115 C C . TRP A 1 143 ? -5.948 -3.075 -15.334 1.00 88.31 143 TRP A C 1
ATOM 1117 O O . TRP A 1 143 ? -5.644 -4.049 -14.651 1.00 88.31 143 TRP A O 1
ATOM 1127 N N . LYS A 1 144 ? -7.180 -2.927 -15.834 1.00 89.56 144 LYS A N 1
ATOM 1128 C CA . LYS A 1 144 ? -8.263 -3.893 -15.592 1.00 89.56 144 LYS A CA 1
ATOM 1129 C C . LYS A 1 144 ? -7.925 -5.313 -16.073 1.00 89.56 144 LYS A C 1
ATOM 1131 O O . LYS A 1 144 ? -8.431 -6.262 -15.491 1.00 89.56 144 LYS A O 1
ATOM 1136 N N . GLU A 1 145 ? -7.032 -5.478 -17.052 1.00 90.00 145 GLU A N 1
ATOM 1137 C CA . GLU A 1 145 ? -6.557 -6.796 -17.528 1.00 90.00 145 GLU A CA 1
ATOM 1138 C C . GLU A 1 145 ? -5.806 -7.588 -16.445 1.00 90.00 145 GLU A C 1
ATOM 1140 O O . GLU A 1 145 ? -5.675 -8.814 -16.489 1.00 90.00 145 GLU A O 1
ATOM 1145 N N . PHE A 1 146 ? -5.294 -6.871 -15.449 1.00 89.44 146 PHE A N 1
ATOM 1146 C CA . PHE A 1 146 ? -4.513 -7.402 -14.345 1.00 89.44 146 PHE A CA 1
ATOM 1147 C C . PHE A 1 146 ? -5.334 -7.669 -13.088 1.00 89.44 146 PHE A C 1
ATOM 1149 O O . PHE A 1 146 ? -4.827 -8.302 -12.154 1.00 89.44 146 PHE A O 1
ATOM 1156 N N . GLN A 1 147 ? -6.572 -7.182 -13.058 1.00 92.00 147 GLN A N 1
ATOM 1157 C CA . GLN A 1 147 ? -7.455 -7.297 -11.915 1.00 92.00 147 GLN A CA 1
ATOM 1158 C C . GLN A 1 147 ? -7.864 -8.756 -11.710 1.00 92.00 147 GLN A C 1
ATOM 1160 O O . GLN A 1 147 ? -8.395 -9.396 -12.613 1.00 92.00 147 GLN A O 1
ATOM 1165 N N . GLY A 1 148 ? -7.594 -9.299 -10.522 1.00 89.81 148 GLY A N 1
ATOM 1166 C CA . GLY A 1 148 ? -7.946 -10.675 -10.186 1.00 89.81 148 GLY A CA 1
ATOM 1167 C C . GLY A 1 148 ? -7.262 -11.751 -11.035 1.00 89.81 148 GLY A C 1
ATOM 1168 O O . GLY A 1 148 ? -7.777 -12.861 -11.071 1.00 89.81 148 GLY A O 1
ATOM 1169 N N . ASN A 1 149 ? -6.134 -11.464 -11.704 1.00 90.81 149 ASN A N 1
ATOM 1170 C CA . ASN A 1 149 ? -5.407 -12.422 -12.553 1.00 90.81 149 ASN A CA 1
ATOM 1171 C C . ASN A 1 149 ? -4.225 -13.064 -11.791 1.00 90.81 149 ASN A C 1
ATOM 1173 O O . ASN A 1 149 ? -3.127 -12.498 -11.774 1.00 90.81 149 ASN A O 1
ATOM 1177 N N . PRO A 1 150 ? -4.380 -14.247 -11.161 1.00 86.44 150 PRO A N 1
ATOM 1178 C CA . PRO A 1 150 ? -3.354 -14.789 -10.272 1.00 86.44 150 PRO A CA 1
ATOM 1179 C C . PRO A 1 150 ? -2.099 -15.211 -11.037 1.00 86.44 150 PRO A C 1
ATOM 1181 O O . PRO A 1 150 ? -0.987 -14.994 -10.564 1.00 86.44 150 PRO A O 1
ATOM 1184 N N . ILE A 1 151 ? -2.266 -15.757 -12.246 1.00 87.69 151 ILE A N 1
ATOM 1185 C CA . ILE A 1 151 ? -1.161 -16.224 -13.092 1.00 87.69 151 ILE A CA 1
ATOM 1186 C C . ILE A 1 151 ? -0.306 -15.028 -13.531 1.00 87.69 151 ILE A C 1
ATOM 1188 O O . ILE A 1 151 ? 0.909 -15.023 -13.316 1.00 87.69 151 ILE A O 1
ATOM 1192 N N . GLY A 1 152 ? -0.947 -13.976 -14.052 1.00 86.75 152 GLY A N 1
ATOM 1193 C CA . GLY A 1 152 ? -0.294 -12.742 -14.498 1.00 86.75 152 GLY A CA 1
ATOM 1194 C C . GLY A 1 152 ? 0.292 -11.882 -13.371 1.00 86.75 152 GLY A C 1
ATOM 1195 O O . GLY A 1 152 ? 1.136 -11.022 -13.636 1.00 86.75 152 GLY A O 1
ATOM 1196 N N . ASN A 1 153 ? -0.125 -12.107 -12.121 1.00 90.50 153 ASN A N 1
ATOM 1197 C CA . ASN A 1 153 ? 0.390 -11.432 -10.920 1.00 90.50 153 ASN A CA 1
ATOM 1198 C C . ASN A 1 153 ? 1.432 -12.251 -10.155 1.00 90.50 153 ASN A C 1
ATOM 1200 O O . ASN A 1 153 ? 2.141 -11.713 -9.307 1.00 90.50 153 ASN A O 1
ATOM 1204 N N . SER A 1 154 ? 1.571 -13.537 -10.473 1.00 87.62 154 SER A N 1
ATOM 1205 C CA . SER A 1 154 ? 2.377 -14.477 -9.695 1.00 87.62 154 SER A CA 1
ATOM 1206 C C . SER A 1 154 ? 3.853 -14.071 -9.569 1.00 87.62 154 SER A C 1
ATOM 1208 O O . SER A 1 154 ? 4.462 -14.271 -8.523 1.00 87.62 154 SER A O 1
ATOM 1210 N N . TRP A 1 155 ? 4.430 -13.412 -10.578 1.00 86.69 155 TRP A N 1
ATOM 1211 C CA . TRP A 1 155 ? 5.815 -12.916 -10.562 1.00 86.69 155 TRP A CA 1
ATOM 1212 C C . TRP A 1 155 ? 6.105 -11.875 -9.461 1.00 86.69 155 TRP A C 1
ATOM 1214 O O . TRP A 1 155 ? 7.265 -11.640 -9.142 1.00 86.69 155 TRP A O 1
ATOM 1224 N N . GLN A 1 156 ? 5.077 -11.256 -8.868 1.00 85.19 156 GLN A N 1
ATOM 1225 C CA . GLN A 1 156 ? 5.220 -10.259 -7.797 1.00 85.19 156 GLN A CA 1
ATOM 1226 C C . GLN A 1 156 ? 5.472 -10.890 -6.417 1.00 85.19 156 GLN A C 1
ATOM 1228 O O . GLN A 1 156 ? 5.903 -10.212 -5.479 1.00 85.19 156 GLN A O 1
ATOM 1233 N N . THR A 1 157 ? 5.156 -12.178 -6.272 1.00 78.19 157 THR A N 1
ATOM 1234 C CA . THR A 1 157 ? 5.276 -12.942 -5.020 1.00 78.19 157 THR A CA 1
ATOM 1235 C C . THR A 1 157 ? 6.139 -14.181 -5.176 1.00 78.19 157 THR A C 1
ATOM 1237 O O . THR A 1 157 ? 6.723 -14.649 -4.202 1.00 78.19 157 THR A O 1
ATOM 1240 N N . ASN A 1 158 ? 6.235 -14.714 -6.392 1.00 71.19 158 ASN A N 1
ATOM 1241 C CA . ASN A 1 158 ? 7.089 -15.841 -6.697 1.00 71.19 158 ASN A CA 1
ATOM 1242 C C . ASN A 1 158 ? 8.532 -15.360 -6.588 1.00 71.19 158 ASN A C 1
ATOM 1244 O O . ASN A 1 158 ? 8.999 -14.627 -7.453 1.00 71.19 158 ASN A O 1
ATOM 1248 N N . GLY A 1 159 ? 9.232 -15.790 -5.535 1.00 62.09 159 GLY A N 1
ATOM 1249 C CA . GLY A 1 159 ? 10.647 -15.503 -5.264 1.00 62.09 159 GLY A CA 1
ATOM 1250 C C . GLY A 1 159 ? 11.619 -16.109 -6.281 1.00 62.09 159 GLY A C 1
ATOM 1251 O O . GLY A 1 159 ? 12.737 -16.467 -5.931 1.00 62.09 159 GLY A O 1
ATOM 1252 N N . ARG A 1 160 ? 11.183 -16.264 -7.535 1.00 67.06 160 ARG A N 1
ATOM 1253 C CA . ARG A 1 160 ? 12.067 -16.515 -8.661 1.00 67.06 160 ARG A CA 1
ATOM 1254 C C . ARG A 1 160 ? 12.866 -15.235 -8.846 1.00 67.06 160 ARG A C 1
ATOM 1256 O O . ARG A 1 160 ? 12.299 -14.154 -8.941 1.00 67.06 160 ARG A O 1
ATOM 1263 N N . ASP A 1 161 ? 14.175 -15.382 -8.830 1.00 62.25 161 ASP A N 1
ATOM 1264 C CA . ASP A 1 161 ? 15.148 -14.303 -8.873 1.00 62.25 161 ASP A CA 1
ATOM 1265 C C . ASP A 1 161 ? 15.082 -13.511 -10.190 1.00 62.25 161 ASP A C 1
ATOM 1267 O O . ASP A 1 161 ? 15.818 -13.769 -11.142 1.00 62.25 161 ASP A O 1
ATOM 1271 N N . LEU A 1 162 ? 14.170 -12.546 -10.258 1.00 75.62 162 LEU A N 1
ATOM 1272 C CA . LEU A 1 162 ? 13.870 -11.773 -11.455 1.00 75.62 162 LEU A CA 1
ATOM 1273 C C . LEU A 1 162 ? 14.830 -10.586 -11.609 1.00 75.62 162 LEU A C 1
ATOM 1275 O O . LEU A 1 162 ? 15.119 -10.194 -12.738 1.00 75.62 162 LEU A O 1
ATOM 1279 N N . GLY A 1 163 ? 15.361 -10.017 -10.523 1.00 86.00 163 GLY A N 1
ATOM 1280 C CA . GLY A 1 163 ? 16.361 -8.948 -10.551 1.00 86.00 163 GLY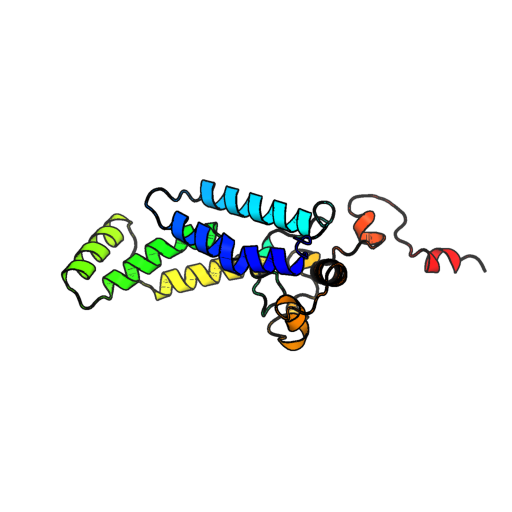 A CA 1
ATOM 1281 C C . GLY A 1 163 ? 15.987 -7.784 -11.481 1.00 86.00 163 GLY A C 1
ATOM 1282 O O . GLY A 1 163 ? 15.072 -7.006 -11.215 1.00 86.00 163 GLY A O 1
ATOM 1283 N N . ARG A 1 164 ? 16.692 -7.653 -12.613 1.00 88.00 164 ARG A N 1
ATOM 1284 C CA . ARG A 1 164 ? 16.380 -6.637 -13.641 1.00 88.00 164 ARG A CA 1
ATOM 1285 C C . ARG A 1 164 ? 15.018 -6.865 -14.307 1.00 88.00 164 ARG A C 1
ATOM 1287 O O . ARG A 1 164 ? 14.335 -5.893 -14.625 1.00 88.00 164 ARG A O 1
ATOM 1294 N N . ASN A 1 165 ? 14.605 -8.118 -14.477 1.00 89.25 165 ASN A N 1
ATOM 1295 C CA . ASN A 1 165 ? 13.312 -8.472 -15.060 1.00 89.25 165 ASN A CA 1
ATOM 1296 C C . ASN A 1 165 ? 12.159 -8.042 -14.152 1.00 89.25 165 ASN A C 1
ATOM 1298 O O . ASN A 1 165 ? 11.128 -7.626 -14.664 1.00 89.25 165 ASN A O 1
ATOM 1302 N N . PHE A 1 166 ? 12.347 -8.051 -12.826 1.00 90.31 166 PHE A N 1
ATOM 1303 C CA . PHE A 1 166 ? 11.352 -7.523 -11.889 1.00 90.31 166 PHE A CA 1
ATOM 1304 C C . PHE A 1 166 ? 11.139 -6.026 -12.112 1.00 90.31 166 PHE A C 1
ATOM 1306 O O . PHE A 1 166 ? 10.009 -5.573 -12.276 1.00 90.31 166 PHE A O 1
ATOM 1313 N N . ILE A 1 167 ? 12.234 -5.263 -12.199 1.00 90.50 167 ILE A N 1
ATOM 1314 C CA . ILE A 1 167 ? 12.181 -3.823 -12.481 1.00 90.50 167 ILE A CA 1
ATOM 1315 C C . ILE A 1 167 ? 11.467 -3.561 -13.812 1.00 90.50 167 ILE A C 1
ATOM 1317 O O . ILE A 1 167 ? 10.575 -2.717 -13.877 1.00 90.50 167 ILE A O 1
ATOM 1321 N N . MET A 1 168 ? 11.839 -4.285 -14.870 1.00 89.69 168 MET A N 1
ATOM 1322 C CA . MET A 1 168 ? 11.213 -4.125 -16.184 1.00 89.69 168 MET A CA 1
ATOM 1323 C C . MET A 1 168 ? 9.731 -4.499 -16.166 1.00 89.69 168 MET A C 1
ATOM 1325 O O . MET A 1 168 ? 8.926 -3.756 -16.717 1.00 89.69 168 MET A O 1
ATOM 1329 N N . ALA A 1 169 ? 9.353 -5.588 -15.496 1.00 89.94 169 ALA A N 1
ATOM 1330 C CA . ALA A 1 169 ? 7.961 -6.002 -15.359 1.00 89.94 169 ALA A CA 1
ATOM 1331 C C . ALA A 1 169 ? 7.121 -4.934 -14.644 1.00 89.94 169 ALA A C 1
ATOM 1333 O O . ALA A 1 169 ? 6.044 -4.592 -15.128 1.00 89.94 169 ALA A O 1
ATOM 1334 N N . VAL A 1 170 ? 7.632 -4.341 -13.556 1.00 91.06 170 VAL A N 1
ATOM 1335 C CA . VAL A 1 170 ? 6.969 -3.212 -12.879 1.00 91.06 170 VAL A CA 1
ATOM 1336 C C . VAL A 1 170 ? 6.826 -2.019 -13.823 1.00 91.06 170 VAL A C 1
ATOM 1338 O O . VAL A 1 170 ? 5.742 -1.450 -13.926 1.00 91.06 170 VAL A O 1
ATOM 1341 N N . LYS A 1 171 ? 7.884 -1.675 -14.563 1.00 89.94 171 LYS A N 1
ATOM 1342 C CA . LYS A 1 171 ? 7.850 -0.571 -15.529 1.00 89.94 171 LYS A CA 1
ATOM 1343 C C . LYS A 1 171 ? 6.824 -0.791 -16.635 1.00 89.94 171 LYS A C 1
ATOM 1345 O O . LYS A 1 171 ? 6.083 0.135 -16.952 1.00 89.94 171 LYS A O 1
ATOM 1350 N N . PHE A 1 172 ? 6.731 -1.998 -17.188 1.00 88.50 172 PHE A N 1
ATOM 1351 C CA . PHE A 1 172 ? 5.681 -2.338 -18.148 1.00 88.50 172 PHE A CA 1
ATOM 1352 C C . PHE A 1 172 ? 4.291 -2.228 -17.519 1.00 88.50 172 PHE A C 1
ATOM 1354 O O . PHE A 1 172 ? 3.402 -1.638 -18.124 1.00 88.50 172 PHE A O 1
ATOM 1361 N N . ARG A 1 173 ? 4.125 -2.701 -16.278 1.00 88.25 173 ARG A N 1
ATOM 1362 C CA . ARG A 1 173 ? 2.853 -2.644 -15.544 1.00 88.25 173 ARG A CA 1
ATOM 1363 C C . ARG A 1 173 ? 2.336 -1.227 -15.340 1.00 88.25 173 ARG A C 1
ATOM 1365 O O . ARG A 1 173 ? 1.141 -0.994 -15.441 1.00 88.25 173 ARG A O 1
ATOM 1372 N N . SER A 1 174 ? 3.240 -0.302 -15.029 1.00 88.81 174 SER A N 1
ATOM 1373 C CA . SER A 1 174 ? 2.904 1.101 -14.791 1.00 88.81 174 SER A CA 1
ATOM 1374 C C . SER A 1 174 ? 3.009 1.978 -16.042 1.00 88.81 174 SER A C 1
ATOM 1376 O O . SER A 1 174 ? 2.910 3.191 -15.916 1.00 88.81 174 SER A O 1
ATOM 1378 N N . ILE A 1 175 ? 3.262 1.407 -17.229 1.00 87.62 175 ILE A N 1
ATOM 1379 C CA . ILE A 1 175 ? 3.472 2.165 -18.479 1.00 87.62 175 ILE A CA 1
ATOM 1380 C C . ILE A 1 175 ? 4.592 3.216 -18.309 1.00 87.62 175 ILE A C 1
ATOM 1382 O O . ILE A 1 175 ? 4.485 4.368 -18.710 1.00 87.62 175 ILE A O 1
ATOM 1386 N N . THR A 1 176 ? 5.688 2.813 -17.663 1.00 87.25 176 THR A N 1
ATOM 1387 C CA . THR A 1 176 ? 6.882 3.643 -17.403 1.00 87.25 176 THR A CA 1
ATOM 1388 C C . THR A 1 176 ? 8.169 3.012 -17.942 1.00 87.25 176 THR A C 1
ATOM 1390 O O . THR A 1 176 ? 9.286 3.430 -17.620 1.00 87.25 176 THR A O 1
ATOM 1393 N N . ALA A 1 177 ? 8.042 1.970 -18.770 1.00 85.44 177 ALA A N 1
ATOM 1394 C CA . ALA A 1 177 ? 9.172 1.435 -19.519 1.00 85.44 177 ALA A CA 1
ATOM 1395 C C . ALA A 1 177 ? 9.738 2.531 -20.432 1.00 85.44 177 ALA A C 1
ATOM 1397 O O . ALA A 1 177 ? 8.979 3.286 -21.036 1.00 85.44 177 ALA A O 1
ATOM 1398 N N . ALA A 1 178 ? 11.071 2.609 -20.518 1.00 75.56 178 ALA A N 1
ATOM 1399 C CA . ALA A 1 178 ? 11.808 3.663 -21.218 1.00 75.56 178 ALA A CA 1
ATOM 1400 C C . ALA A 1 178 ? 11.637 3.566 -22.745 1.00 75.56 178 ALA A C 1
ATOM 1402 O O . ALA A 1 178 ? 12.552 3.203 -23.483 1.00 75.56 178 ALA A O 1
ATOM 1403 N N . THR A 1 179 ? 10.434 3.862 -23.218 1.00 75.69 179 THR A N 1
ATOM 1404 C CA . THR A 1 179 ? 10.108 4.035 -24.627 1.00 75.69 179 THR A CA 1
ATOM 1405 C C . THR A 1 179 ? 10.444 5.463 -25.048 1.00 75.69 179 THR A C 1
ATOM 1407 O O . THR A 1 179 ? 10.573 6.362 -24.217 1.00 75.69 179 THR A O 1
ATOM 1410 N N . ARG A 1 180 ? 10.579 5.704 -26.357 1.00 69.31 180 ARG A N 1
ATOM 1411 C CA . ARG A 1 180 ? 10.815 7.061 -26.880 1.00 69.31 180 ARG A CA 1
ATOM 1412 C C . ARG A 1 180 ? 9.686 8.022 -26.492 1.00 69.31 180 ARG A C 1
ATOM 1414 O O . ARG A 1 180 ? 9.960 9.179 -26.201 1.00 69.31 180 ARG A O 1
ATOM 1421 N N . ALA A 1 181 ? 8.450 7.523 -26.454 1.00 73.12 181 ALA A N 1
ATOM 1422 C CA . ALA A 1 181 ? 7.285 8.280 -26.015 1.00 73.12 181 ALA A CA 1
ATOM 1423 C C . ALA A 1 181 ? 7.368 8.657 -24.527 1.00 73.12 181 ALA A C 1
ATOM 1425 O O . ALA A 1 181 ? 7.154 9.816 -24.193 1.00 73.12 181 ALA A O 1
ATOM 1426 N N . GLU A 1 182 ? 7.748 7.718 -23.653 1.00 77.06 182 GLU A N 1
ATOM 1427 C CA . GLU A 1 182 ? 7.874 7.994 -22.215 1.00 77.06 182 GLU A CA 1
ATOM 1428 C C . GLU A 1 182 ? 9.076 8.901 -21.902 1.00 77.06 182 GLU A C 1
ATOM 1430 O O . GLU A 1 182 ? 8.963 9.824 -21.104 1.00 77.06 182 GLU A O 1
ATOM 1435 N N . ASN A 1 183 ? 10.219 8.711 -22.569 1.00 74.25 183 ASN A N 1
ATOM 1436 C CA . ASN A 1 183 ? 11.400 9.559 -22.358 1.00 74.25 183 ASN A CA 1
ATOM 1437 C C . ASN A 1 183 ? 11.202 11.000 -22.860 1.00 74.25 183 ASN A C 1
ATOM 1439 O O . ASN A 1 183 ? 11.791 11.918 -22.301 1.00 74.25 183 ASN A O 1
ATOM 1443 N N . ASN A 1 184 ? 10.386 11.198 -23.900 1.00 70.50 184 ASN A N 1
ATOM 1444 C CA . ASN A 1 184 ? 10.029 12.523 -24.420 1.00 70.50 184 ASN A CA 1
ATOM 1445 C C . ASN A 1 184 ? 8.753 13.081 -23.769 1.00 70.50 184 ASN A C 1
ATOM 1447 O O . ASN A 1 184 ? 8.180 14.053 -24.260 1.00 70.50 184 ASN A O 1
ATOM 1451 N N . ARG A 1 185 ? 8.261 12.466 -22.690 1.00 69.81 185 ARG A N 1
ATOM 1452 C CA . ARG A 1 185 ? 7.038 12.908 -22.028 1.00 69.81 185 ARG A CA 1
ATOM 1453 C C . ARG A 1 185 ? 7.219 14.323 -21.475 1.00 69.81 185 ARG A C 1
ATOM 1455 O O . ARG A 1 185 ? 8.134 14.587 -20.704 1.00 69.81 185 ARG A O 1
ATOM 1462 N N . GLY A 1 186 ? 6.322 15.228 -21.869 1.00 67.44 186 GLY A N 1
ATOM 1463 C CA . GLY A 1 186 ? 6.417 16.651 -21.525 1.00 67.44 186 GLY A CA 1
ATOM 1464 C C . GLY A 1 186 ? 7.399 17.449 -22.392 1.00 67.44 186 GLY A C 1
ATOM 1465 O O . GLY A 1 186 ? 7.597 18.632 -22.133 1.00 67.44 186 GLY A O 1
ATOM 1466 N N . CYS A 1 187 ? 7.985 16.840 -23.429 1.00 62.97 187 CYS A N 1
ATOM 1467 C CA . CYS A 1 187 ? 8.869 17.502 -24.385 1.00 62.97 187 CYS A CA 1
ATOM 1468 C C . CYS A 1 187 ? 8.332 17.373 -25.821 1.00 62.97 187 CYS A C 1
ATOM 1470 O O . CYS A 1 187 ? 7.877 16.311 -26.246 1.00 62.97 187 CYS A O 1
ATOM 1472 N N . HIS A 1 188 ? 8.435 18.445 -26.608 1.00 56.00 188 HIS A N 1
ATOM 1473 C CA . HIS A 1 188 ? 8.069 18.446 -28.027 1.00 56.00 188 HIS A CA 1
ATOM 1474 C C . HIS A 1 188 ? 9.220 17.878 -28.874 1.00 56.00 188 HIS A C 1
ATOM 1476 O O . HIS A 1 188 ? 10.049 18.618 -29.392 1.00 56.00 188 HIS A O 1
ATOM 1482 N N . GLY A 1 189 ? 9.306 16.549 -28.980 1.00 65.00 189 GLY A N 1
ATOM 1483 C CA . GLY A 1 189 ? 10.292 15.854 -29.816 1.00 65.00 189 GLY A CA 1
ATOM 1484 C C . GLY A 1 189 ? 9.651 14.831 -30.754 1.00 65.00 189 GLY A C 1
ATOM 1485 O O . GLY A 1 189 ? 8.536 14.371 -30.520 1.00 65.00 189 GLY A O 1
ATOM 1486 N N . THR A 1 190 ? 10.358 14.435 -31.816 1.00 62.28 190 THR A N 1
ATOM 1487 C CA . THR A 1 190 ? 9.856 13.467 -32.804 1.00 62.28 190 THR A CA 1
ATOM 1488 C C . THR A 1 190 ? 9.565 12.111 -32.149 1.00 62.28 190 THR A C 1
ATOM 1490 O O . THR A 1 190 ? 10.477 11.400 -31.717 1.00 62.28 190 THR A O 1
ATOM 1493 N N . LEU A 1 191 ? 8.283 11.736 -32.098 1.00 63.50 191 LEU A N 1
ATOM 1494 C CA . LEU A 1 191 ? 7.783 10.500 -31.474 1.00 63.50 191 LEU A CA 1
ATOM 1495 C C . LEU A 1 191 ? 7.944 9.247 -32.352 1.00 63.50 191 LEU A C 1
ATOM 1497 O O . LEU A 1 191 ? 7.576 8.150 -31.937 1.00 63.50 191 LEU A O 1
ATOM 1501 N N . GLN A 1 192 ? 8.486 9.378 -33.565 1.00 66.19 192 GLN A N 1
ATOM 1502 C CA . GLN A 1 192 ? 8.619 8.246 -34.481 1.00 66.19 192 GLN A CA 1
ATOM 1503 C C . GLN A 1 192 ? 9.575 7.183 -33.918 1.00 66.19 192 GLN A C 1
ATOM 1505 O O . GLN A 1 192 ? 10.643 7.494 -33.383 1.00 66.19 192 GLN A O 1
ATOM 1510 N N . CYS A 1 193 ? 9.206 5.909 -34.049 1.00 65.19 193 CYS A N 1
ATOM 1511 C CA . CYS A 1 193 ? 10.105 4.791 -33.764 1.00 65.19 193 CYS A CA 1
ATOM 1512 C C . CYS A 1 193 ? 11.338 4.863 -34.687 1.00 65.19 193 CYS A C 1
ATOM 1514 O O . CYS A 1 193 ? 11.203 5.246 -35.847 1.00 65.19 193 CYS A O 1
ATOM 1516 N N . ARG A 1 194 ? 12.534 4.488 -34.199 1.00 65.38 194 ARG A N 1
ATOM 1517 C CA . ARG A 1 194 ? 13.773 4.482 -35.013 1.00 65.38 194 ARG A CA 1
ATOM 1518 C C . ARG A 1 194 ? 13.611 3.655 -36.294 1.00 65.38 194 ARG A C 1
ATOM 1520 O O . ARG A 1 194 ? 14.080 4.071 -37.342 1.00 65.38 194 ARG A O 1
ATOM 1527 N N . THR A 1 195 ? 12.888 2.541 -36.218 1.00 65.94 195 THR A N 1
ATOM 1528 C CA . THR A 1 195 ? 12.600 1.679 -37.370 1.00 65.94 195 THR A CA 1
ATOM 1529 C C . THR A 1 195 ? 11.659 2.358 -38.366 1.00 65.94 195 THR A C 1
ATOM 1531 O O . THR A 1 195 ? 11.955 2.400 -39.551 1.00 65.94 195 THR A O 1
ATOM 1534 N N . CYS A 1 196 ? 10.571 2.969 -37.887 1.00 68.44 196 CYS A N 1
ATOM 1535 C CA . CYS A 1 196 ? 9.607 3.678 -38.738 1.00 68.44 196 CYS A CA 1
ATOM 1536 C C . CYS A 1 196 ? 10.178 4.959 -39.368 1.00 68.44 196 CYS A C 1
ATOM 1538 O O . CYS A 1 196 ? 9.695 5.401 -40.407 1.00 68.44 196 CYS A O 1
ATOM 1540 N N . ALA A 1 197 ? 11.176 5.573 -38.728 1.00 63.59 197 ALA A N 1
ATOM 1541 C CA . ALA A 1 197 ? 11.895 6.717 -39.280 1.00 63.59 197 ALA A CA 1
ATOM 1542 C C . ALA A 1 197 ? 12.796 6.305 -40.459 1.00 63.59 197 ALA A C 1
ATOM 1544 O O . ALA A 1 197 ? 12.929 7.066 -41.410 1.00 63.59 197 ALA A O 1
ATOM 1545 N N . ASN A 1 198 ? 13.352 5.087 -40.432 1.00 59.84 198 ASN A N 1
ATOM 1546 C CA . ASN A 1 198 ? 14.201 4.564 -41.505 1.00 59.84 198 ASN A CA 1
ATOM 1547 C C . ASN A 1 198 ? 13.413 4.040 -42.718 1.00 59.84 198 ASN A C 1
ATOM 1549 O O . ASN A 1 198 ? 13.962 3.976 -43.810 1.00 59.84 198 ASN A O 1
ATOM 1553 N N . THR A 1 199 ? 12.136 3.682 -42.568 1.00 56.44 199 THR A N 1
ATOM 1554 C CA . THR A 1 199 ? 11.315 3.132 -43.666 1.00 56.44 199 THR A CA 1
ATOM 1555 C C . THR A 1 199 ? 10.665 4.190 -44.564 1.00 56.44 199 THR A C 1
ATOM 1557 O O . THR A 1 199 ? 9.946 3.831 -45.486 1.00 56.44 199 THR A O 1
ATOM 1560 N N . LYS A 1 200 ? 10.875 5.488 -44.309 1.00 53.59 200 LYS A N 1
ATOM 1561 C CA . LYS A 1 200 ? 10.332 6.589 -45.133 1.00 53.59 200 LYS A CA 1
ATOM 1562 C C . LYS A 1 200 ? 11.305 7.102 -46.209 1.00 53.59 200 LYS A C 1
ATOM 1564 O O . LYS A 1 200 ? 11.097 8.188 -46.736 1.00 53.59 200 LYS A O 1
ATOM 1569 N N . GLY A 1 201 ? 12.369 6.352 -46.492 1.00 53.53 201 GLY A N 1
ATOM 1570 C CA . GLY A 1 201 ? 13.425 6.712 -47.443 1.00 53.53 201 GLY A CA 1
ATOM 1571 C C . GLY A 1 201 ? 13.525 5.782 -48.654 1.00 53.53 201 GLY A C 1
ATOM 1572 O O . GLY A 1 201 ? 14.640 5.425 -49.022 1.00 53.53 201 GLY A O 1
ATOM 1573 N N . HIS A 1 202 ? 12.392 5.375 -49.235 1.00 39.19 202 HIS A N 1
ATOM 1574 C CA . HIS A 1 202 ? 12.318 4.730 -50.550 1.00 39.19 202 HIS A CA 1
ATOM 1575 C C . HIS A 1 202 ? 11.210 5.369 -51.379 1.00 39.19 202 HIS A C 1
ATOM 1577 O O . HIS A 1 202 ? 10.111 5.564 -50.811 1.00 39.19 202 HIS A O 1
#

Organism: NCBI:txid6335

pLDDT: mean 84.48, std 11.34, range [39.19, 95.69]

Secondary structure (DSSP, 8-state):
-PPPPHHHHHHHIIIIIHHHHHHHTTSTT--HHHHHHHHHHHHHHHHHHTT-TTTT--TGGGTS-GGGTS--PPPHHHHHHHHHHHHHHHHHT-S-HHHHHHHHHHHHHTT----HHHHHHHHHHHHHHHHHHHHTSGGGTTGGGGTT-HHHHGGGTS----THHHHHHHHHHTT-S--HHHHTTTS------HHHHHTT--

Radius of gyration: 21.52 Å; chains: 1; bounding box: 48×35×82 Å

Sequence (202 aa):
MPPLKPEQKVVLIRSHLIPRLQFQFLTAEADSRKASLADSIIRGATKEMLHSAKAGICTDFFYIPLRDGGLGLNSLVEHVLFSRQMALFRMARSNDPITKSIALFFIQRGGSTPDLKVSGAAQLVFRQNCLERFSRTYQGTGWKEFQGNPIGNSWQTNGRDLGRNFIMAVKFRSITAATRAENNRGCHGTLQCRTCANTKGH